Protein AF-A0A951QDS0-F1 (afdb_monomer)

Structure (mmCIF, N/CA/C/O backbone):
data_AF-A0A951QDS0-F1
#
_entry.id   AF-A0A951QDS0-F1
#
loop_
_atom_site.group_PDB
_atom_site.id
_atom_site.type_symbol
_atom_site.label_atom_id
_atom_site.label_alt_id
_atom_site.label_comp_id
_atom_site.label_asym_id
_atom_site.label_entity_id
_atom_site.label_seq_id
_atom_site.pdbx_PDB_ins_code
_atom_site.Cartn_x
_atom_site.Cartn_y
_atom_site.Cartn_z
_atom_site.occupancy
_atom_site.B_iso_or_equiv
_atom_site.auth_seq_id
_atom_site.auth_comp_id
_atom_site.auth_asym_id
_atom_site.auth_atom_id
_atom_site.pdbx_PDB_model_num
ATOM 1 N N . MET A 1 1 ? 32.131 12.342 -30.464 1.00 45.41 1 MET A N 1
ATOM 2 C CA . MET A 1 1 ? 31.689 11.604 -31.664 1.00 45.41 1 MET A CA 1
ATOM 3 C C . MET A 1 1 ? 30.438 10.835 -31.290 1.00 45.41 1 MET A C 1
ATOM 5 O O . MET A 1 1 ? 30.544 9.921 -30.484 1.00 45.41 1 MET A O 1
ATOM 9 N N . MET A 1 2 ? 29.268 11.229 -31.797 1.00 52.16 2 MET A N 1
ATOM 10 C CA . MET A 1 2 ? 28.146 10.290 -31.858 1.00 52.16 2 MET A CA 1
ATOM 11 C C . MET A 1 2 ? 28.548 9.238 -32.887 1.00 52.16 2 MET A C 1
ATOM 13 O O . MET A 1 2 ? 28.833 9.580 -34.030 1.00 52.16 2 MET A O 1
ATOM 17 N N . THR A 1 3 ? 28.700 7.989 -32.466 1.00 67.38 3 THR A N 1
ATOM 18 C CA . THR A 1 3 ? 28.921 6.888 -33.403 1.00 67.38 3 THR A CA 1
ATOM 19 C C . THR A 1 3 ? 27.623 6.649 -34.153 1.00 67.38 3 THR A C 1
ATOM 21 O O . THR A 1 3 ? 26.615 6.323 -33.522 1.00 67.38 3 THR A O 1
ATOM 24 N N . ASP A 1 4 ? 27.644 6.823 -35.473 1.00 86.50 4 ASP A N 1
ATOM 25 C CA . ASP A 1 4 ? 26.495 6.512 -36.315 1.00 86.50 4 ASP A CA 1
ATOM 26 C C . ASP A 1 4 ? 26.143 5.029 -36.182 1.00 86.50 4 ASP A C 1
ATOM 28 O O . ASP A 1 4 ? 26.965 4.140 -36.417 1.00 86.50 4 ASP A O 1
ATOM 32 N N . LEU A 1 5 ? 24.907 4.767 -35.760 1.00 89.69 5 LEU A N 1
ATOM 33 C CA . LEU A 1 5 ? 24.376 3.415 -35.662 1.00 89.69 5 LEU A CA 1
ATOM 34 C C . LEU A 1 5 ? 24.211 2.821 -37.064 1.00 89.69 5 LEU A C 1
ATOM 36 O O . LEU A 1 5 ? 23.726 3.485 -37.982 1.00 89.69 5 LEU A O 1
ATOM 40 N N . THR A 1 6 ? 24.532 1.537 -37.206 1.00 94.00 6 THR A N 1
ATOM 41 C CA . THR A 1 6 ? 24.162 0.762 -38.399 1.00 94.00 6 THR A CA 1
ATOM 42 C C . THR A 1 6 ? 22.639 0.669 -38.529 1.00 94.00 6 THR A C 1
ATOM 44 O O . THR A 1 6 ? 21.914 0.738 -37.534 1.00 94.00 6 THR A O 1
ATOM 47 N N . ASP A 1 7 ? 22.126 0.432 -39.736 1.00 91.75 7 ASP A N 1
ATOM 48 C CA . ASP A 1 7 ? 20.674 0.330 -39.953 1.00 91.75 7 ASP A CA 1
ATOM 49 C C . ASP A 1 7 ? 20.037 -0.828 -39.176 1.00 91.75 7 ASP A C 1
ATOM 51 O O . ASP A 1 7 ? 18.932 -0.700 -38.650 1.00 91.75 7 ASP A O 1
ATOM 55 N N . LYS A 1 8 ? 20.778 -1.928 -38.988 1.00 92.44 8 LYS A N 1
ATOM 56 C CA . LYS A 1 8 ? 20.349 -3.030 -38.119 1.00 92.44 8 LYS A CA 1
ATOM 57 C C . LYS A 1 8 ? 20.215 -2.584 -36.659 1.00 92.44 8 LYS A C 1
ATOM 59 O O . LYS A 1 8 ? 19.243 -2.949 -36.005 1.00 92.44 8 LYS A O 1
ATOM 64 N N . GLN A 1 9 ? 21.156 -1.791 -36.145 1.00 89.62 9 GLN A N 1
ATOM 65 C CA . GLN A 1 9 ? 21.076 -1.246 -34.783 1.00 89.62 9 GLN A CA 1
ATOM 66 C C . GLN A 1 9 ? 19.922 -0.246 -34.639 1.00 89.62 9 GLN A C 1
ATOM 68 O O . GLN A 1 9 ? 19.226 -0.276 -33.629 1.00 89.62 9 GLN A O 1
ATOM 73 N N . LYS A 1 10 ? 19.660 0.588 -35.655 1.00 85.38 10 LYS A N 1
ATOM 74 C CA . LYS A 1 10 ? 18.491 1.485 -35.670 1.00 85.38 10 LYS A CA 1
ATOM 75 C C . LYS A 1 10 ? 17.175 0.702 -35.616 1.00 85.38 10 LYS A C 1
ATOM 77 O O . LYS A 1 10 ? 16.305 1.050 -34.825 1.00 85.38 10 LYS A O 1
ATOM 82 N N . ALA A 1 11 ? 17.050 -0.377 -36.392 1.00 86.88 11 ALA A N 1
ATOM 83 C CA . ALA A 1 11 ? 15.865 -1.237 -36.372 1.00 86.88 11 ALA A CA 1
ATOM 84 C C . ALA A 1 11 ? 15.660 -1.925 -35.007 1.00 86.88 11 ALA A C 1
ATOM 86 O O . ALA A 1 11 ? 14.548 -1.945 -34.490 1.00 86.88 11 ALA A O 1
ATOM 87 N N . VAL A 1 12 ? 16.731 -2.427 -34.378 1.00 88.94 12 VAL A N 1
ATOM 88 C CA . VAL A 1 12 ? 16.664 -2.999 -33.017 1.00 88.94 12 VAL A CA 1
ATOM 89 C C . VAL A 1 12 ? 16.251 -1.944 -31.985 1.00 88.94 12 VAL A C 1
ATOM 91 O O . VAL A 1 12 ? 15.401 -2.216 -31.133 1.00 88.94 12 VAL A O 1
ATOM 94 N N . ASN A 1 13 ? 16.802 -0.730 -32.080 1.00 88.25 13 ASN A N 1
ATOM 95 C CA . ASN A 1 13 ? 16.400 0.378 -31.217 1.00 88.25 13 ASN A CA 1
ATOM 96 C C . ASN A 1 13 ? 14.917 0.712 -31.399 1.00 88.25 13 ASN A C 1
ATOM 98 O O . ASN A 1 13 ? 14.233 0.940 -30.410 1.00 88.25 13 ASN A O 1
ATOM 102 N N . TRP A 1 14 ? 14.402 0.688 -32.630 1.00 84.06 14 TRP A N 1
ATOM 103 C CA . TRP A 1 14 ? 12.984 0.925 -32.900 1.00 84.06 14 TRP A CA 1
ATOM 104 C C . TRP A 1 14 ? 12.069 -0.104 -32.222 1.00 84.06 14 TRP A C 1
ATOM 106 O O . TRP A 1 14 ? 11.107 0.272 -31.557 1.00 84.06 14 TRP A O 1
ATOM 116 N N . GLU A 1 15 ? 12.387 -1.398 -32.319 1.00 86.31 15 GLU A N 1
ATOM 117 C CA . GLU A 1 15 ? 11.626 -2.443 -31.616 1.00 86.31 15 GLU A CA 1
ATOM 118 C C . GLU A 1 15 ? 11.682 -2.268 -30.092 1.00 86.31 15 GLU A C 1
ATOM 120 O O . GLU A 1 15 ? 10.667 -2.392 -29.406 1.00 86.31 15 GLU A O 1
ATOM 125 N N . THR A 1 16 ? 12.852 -1.899 -29.567 1.00 84.00 16 THR A N 1
ATOM 126 C CA . THR A 1 16 ? 13.033 -1.618 -28.136 1.00 84.00 16 THR A CA 1
ATOM 127 C C . THR A 1 16 ? 12.210 -0.409 -27.688 1.00 84.00 16 THR A C 1
ATOM 129 O O . THR A 1 16 ? 11.581 -0.454 -26.634 1.00 84.00 16 THR A O 1
ATOM 132 N N . LEU A 1 17 ? 12.159 0.654 -28.496 1.00 82.00 17 LEU A N 1
ATOM 133 C CA . LEU A 1 17 ? 11.363 1.848 -28.211 1.00 82.00 17 LEU A CA 1
ATOM 134 C C . LEU A 1 17 ? 9.865 1.534 -28.157 1.00 82.00 17 LEU A C 1
ATOM 136 O O . LEU A 1 17 ? 9.202 1.981 -27.227 1.00 82.00 17 LEU A O 1
ATOM 140 N N . LYS A 1 18 ? 9.347 0.704 -29.071 1.00 84.12 18 LYS A N 1
ATOM 141 C CA . LYS A 1 18 ? 7.946 0.248 -29.012 1.00 84.12 18 LYS A CA 1
ATOM 142 C C . LYS A 1 18 ? 7.645 -0.535 -27.734 1.00 84.12 18 LYS A C 1
ATOM 144 O O . LYS A 1 18 ? 6.578 -0.371 -27.148 1.00 84.12 18 LYS A O 1
ATOM 149 N N . HIS A 1 19 ? 8.572 -1.386 -27.286 1.00 87.12 19 HIS A N 1
ATOM 150 C CA . HIS A 1 19 ? 8.413 -2.097 -26.017 1.00 87.12 19 HIS A CA 1
ATOM 151 C C . HIS A 1 19 ? 8.385 -1.130 -24.824 1.00 87.12 19 HIS A C 1
ATOM 153 O O . HIS A 1 19 ? 7.506 -1.249 -23.973 1.00 87.12 19 HIS A O 1
ATOM 159 N N . ILE A 1 20 ? 9.296 -0.150 -24.785 1.00 82.38 20 ILE A N 1
ATOM 160 C CA . ILE A 1 20 ? 9.323 0.891 -23.746 1.00 82.38 20 ILE A CA 1
ATOM 161 C C . ILE A 1 20 ? 8.001 1.664 -23.728 1.00 82.38 20 ILE A C 1
ATOM 163 O O . ILE A 1 20 ? 7.402 1.813 -22.666 1.00 82.38 20 ILE A O 1
ATOM 167 N N . GLU A 1 21 ? 7.519 2.102 -24.891 1.00 82.62 21 GLU A N 1
ATOM 168 C CA . GLU A 1 21 ? 6.248 2.817 -25.017 1.00 82.62 21 GLU A CA 1
ATOM 169 C C . GLU A 1 21 ? 5.075 1.981 -24.485 1.00 82.62 21 GLU A C 1
ATOM 171 O O . GLU A 1 21 ? 4.265 2.476 -23.702 1.00 82.62 21 GLU A O 1
ATOM 176 N N . MET A 1 22 ? 5.017 0.692 -24.831 1.00 86.31 22 MET A N 1
ATOM 177 C CA . MET A 1 22 ? 3.983 -0.212 -24.324 1.00 86.31 22 MET A CA 1
ATOM 178 C C . MET A 1 22 ? 4.034 -0.338 -22.796 1.00 86.31 22 MET A C 1
ATOM 180 O O . MET A 1 22 ? 3.003 -0.256 -22.130 1.00 86.31 22 MET A O 1
ATOM 184 N N . VAL A 1 23 ? 5.227 -0.487 -22.214 1.00 86.06 23 VAL A N 1
ATOM 185 C CA . VAL A 1 23 ? 5.387 -0.529 -20.752 1.00 86.06 23 VAL A CA 1
ATOM 186 C C . VAL A 1 23 ? 4.930 0.786 -20.115 1.00 86.06 23 VAL A C 1
ATOM 188 O O . VAL A 1 23 ? 4.232 0.747 -19.104 1.00 86.06 23 VAL A O 1
ATOM 191 N N . MET A 1 24 ? 5.245 1.942 -20.710 1.00 84.12 24 MET A N 1
ATOM 192 C CA . MET A 1 24 ? 4.771 3.244 -20.222 1.00 84.12 24 MET A CA 1
ATOM 193 C C . MET A 1 24 ? 3.238 3.327 -20.207 1.00 84.12 24 MET A C 1
ATOM 195 O O . MET A 1 24 ? 2.663 3.764 -19.212 1.00 84.12 24 MET A O 1
ATOM 199 N N . GLN A 1 25 ? 2.567 2.867 -21.267 1.00 85.81 25 GLN A N 1
ATOM 200 C CA . GLN A 1 25 ? 1.100 2.860 -21.350 1.00 85.81 25 GLN A CA 1
ATOM 201 C C . GLN A 1 25 ? 0.462 1.922 -20.308 1.00 85.81 25 GLN A C 1
ATOM 203 O O . GLN A 1 25 ? -0.530 2.274 -19.662 1.00 85.81 25 GLN A O 1
ATOM 208 N N . LEU A 1 26 ? 1.052 0.742 -20.091 1.00 90.50 26 LEU A N 1
ATOM 209 C CA . LEU A 1 26 ? 0.592 -0.197 -19.064 1.00 90.50 26 LEU A CA 1
ATOM 210 C C . LEU A 1 26 ? 0.789 0.372 -17.652 1.00 90.50 26 LEU A C 1
ATOM 212 O O . LEU A 1 26 ? -0.118 0.289 -16.827 1.00 90.50 26 LEU A O 1
ATOM 216 N N . LEU A 1 27 ? 1.927 1.017 -17.377 1.00 87.44 27 LEU A N 1
ATOM 217 C CA . LEU A 1 27 ? 2.168 1.684 -16.095 1.00 87.44 27 LEU A CA 1
ATOM 218 C C . LEU A 1 27 ? 1.202 2.853 -15.859 1.00 87.44 27 LEU A C 1
ATOM 220 O O . LEU A 1 27 ? 0.703 2.997 -14.745 1.00 87.44 27 LEU A O 1
ATOM 224 N N . ALA A 1 28 ? 0.867 3.629 -16.894 1.00 87.00 28 ALA A N 1
ATOM 225 C CA . ALA A 1 28 ? -0.162 4.666 -16.803 1.00 87.00 28 ALA A CA 1
ATOM 226 C C . ALA A 1 28 ? -1.545 4.077 -16.462 1.00 87.00 28 ALA A C 1
ATOM 228 O O . ALA A 1 28 ? -2.303 4.658 -15.686 1.00 87.00 28 ALA A O 1
ATOM 229 N N . THR A 1 29 ? -1.858 2.879 -16.965 1.00 93.75 29 THR A N 1
ATOM 230 C CA . THR A 1 29 ? -3.084 2.157 -16.585 1.00 93.75 29 THR A CA 1
ATOM 231 C C . THR A 1 29 ? -3.074 1.788 -15.098 1.00 93.75 29 THR A C 1
ATOM 233 O O . THR A 1 29 ? -4.061 2.018 -14.401 1.00 93.75 29 THR A O 1
ATOM 236 N N . MET A 1 30 ? -1.947 1.288 -14.579 1.00 97.00 30 MET A N 1
ATOM 237 C CA . MET A 1 30 ? -1.807 0.993 -13.147 1.00 97.00 30 MET A CA 1
ATOM 238 C C . MET A 1 30 ? -1.919 2.260 -12.287 1.00 97.00 30 MET A C 1
ATOM 240 O O . MET A 1 30 ? -2.562 2.235 -11.240 1.00 97.00 30 MET A O 1
ATOM 244 N N . GLN A 1 31 ? -1.343 3.378 -12.741 1.00 93.25 31 GLN A N 1
ATOM 245 C CA . GLN A 1 31 ? -1.473 4.677 -12.080 1.00 93.25 31 GLN A CA 1
ATOM 246 C C . GLN A 1 31 ? -2.939 5.120 -11.985 1.00 93.25 31 GLN A C 1
ATOM 248 O O . GLN A 1 31 ? -3.359 5.589 -10.929 1.00 93.25 31 GLN A O 1
ATOM 253 N N . ASN A 1 32 ? -3.730 4.933 -13.045 1.00 91.44 32 ASN A N 1
ATOM 254 C CA . ASN A 1 32 ? -5.158 5.261 -13.031 1.00 91.44 32 ASN A CA 1
ATOM 255 C C . ASN A 1 32 ? -5.938 4.404 -12.023 1.00 91.44 32 ASN A C 1
ATOM 257 O O . ASN A 1 32 ? -6.799 4.929 -11.319 1.00 91.44 32 ASN A O 1
ATOM 261 N N . GLU A 1 33 ? -5.616 3.113 -11.894 1.00 96.75 33 GLU A N 1
ATOM 262 C CA . GLU A 1 33 ? -6.231 2.252 -10.874 1.00 96.75 33 GLU A CA 1
ATOM 263 C C . GLU A 1 33 ? -5.882 2.688 -9.449 1.00 96.75 33 GLU A C 1
ATOM 265 O O . GLU A 1 33 ? -6.752 2.687 -8.575 1.00 96.75 33 GLU A O 1
ATOM 270 N N . ILE A 1 34 ? -4.634 3.105 -9.216 1.00 95.38 34 ILE A N 1
ATOM 271 C CA . ILE A 1 34 ? -4.218 3.685 -7.933 1.00 95.38 34 ILE A CA 1
ATOM 272 C C . ILE A 1 34 ? -4.997 4.977 -7.673 1.00 95.38 34 ILE A C 1
ATOM 274 O O . ILE A 1 34 ? -5.599 5.112 -6.612 1.00 95.38 34 ILE A O 1
ATOM 278 N N . ALA A 1 35 ? -5.053 5.895 -8.640 1.00 91.50 35 ALA A N 1
ATOM 279 C CA . ALA A 1 35 ? -5.759 7.167 -8.496 1.00 91.50 35 ALA A CA 1
ATOM 280 C C . ALA A 1 35 ? -7.253 6.964 -8.201 1.00 91.50 35 ALA A C 1
ATOM 282 O O . ALA A 1 35 ? -7.794 7.588 -7.290 1.00 91.50 35 ALA A O 1
ATOM 283 N N . ARG A 1 36 ? -7.915 6.037 -8.907 1.00 92.50 36 ARG A N 1
ATOM 284 C CA . ARG A 1 36 ? -9.316 5.681 -8.648 1.00 92.50 36 ARG A CA 1
ATOM 285 C C . ARG A 1 36 ? -9.524 5.277 -7.187 1.00 92.50 36 ARG A C 1
ATOM 287 O O . ARG A 1 36 ? -10.476 5.738 -6.565 1.00 92.50 36 ARG A O 1
ATOM 294 N N . ARG A 1 37 ? -8.621 4.459 -6.639 1.00 94.62 37 ARG A N 1
ATOM 295 C CA . ARG A 1 37 ? -8.676 4.008 -5.242 1.00 94.62 37 ARG A CA 1
ATOM 296 C C . ARG A 1 37 ? -8.326 5.091 -4.248 1.00 94.62 37 ARG A C 1
ATOM 298 O O . ARG A 1 37 ? -8.992 5.169 -3.232 1.00 94.62 37 ARG A O 1
ATOM 305 N N . MET A 1 38 ? -7.375 5.972 -4.550 1.00 91.12 38 MET A N 1
ATOM 306 C CA . MET A 1 38 ? -7.076 7.124 -3.693 1.00 91.12 38 MET A CA 1
ATOM 307 C C . MET A 1 38 ? -8.333 7.952 -3.406 1.00 91.12 38 MET A C 1
ATOM 309 O O . MET A 1 38 ? -8.551 8.362 -2.272 1.00 91.12 38 MET A O 1
ATOM 313 N N . PHE A 1 39 ? -9.183 8.165 -4.415 1.00 87.81 39 PHE A N 1
ATOM 314 C CA . PHE A 1 39 ? -10.422 8.923 -4.240 1.00 87.81 39 PHE A CA 1
ATOM 315 C C . PHE A 1 39 ? -11.572 8.105 -3.650 1.00 87.81 39 PHE A C 1
ATOM 317 O O . PHE A 1 39 ? -12.489 8.697 -3.078 1.00 87.81 39 PHE A O 1
ATOM 324 N N . SER A 1 40 ? -11.563 6.776 -3.813 1.00 90.88 40 SER A N 1
ATOM 325 C CA . SER A 1 40 ? -12.645 5.897 -3.356 1.00 90.88 40 SER A CA 1
ATOM 326 C C . SER A 1 40 ? -12.384 5.176 -2.035 1.00 90.88 40 SER A C 1
ATOM 328 O O . SER A 1 40 ? -13.330 4.603 -1.499 1.00 90.88 40 SER A O 1
ATOM 330 N N . HIS A 1 41 ? -11.147 5.186 -1.536 1.00 96.56 41 HIS A N 1
ATOM 331 C CA . HIS A 1 41 ? -10.725 4.476 -0.333 1.00 96.56 41 HIS A CA 1
ATOM 332 C C . HIS A 1 41 ? -11.651 4.812 0.835 1.00 96.56 41 HIS A C 1
ATOM 334 O O . HIS A 1 41 ? -11.852 5.986 1.155 1.00 96.56 41 HIS A O 1
ATOM 340 N N . ASP A 1 42 ? -12.246 3.777 1.428 1.00 95.94 42 ASP A N 1
ATOM 341 C CA . ASP A 1 42 ? -13.082 3.858 2.623 1.00 95.94 42 ASP A CA 1
ATOM 342 C C . ASP A 1 42 ? -14.278 4.810 2.547 1.00 95.94 42 ASP A C 1
ATOM 344 O O . ASP A 1 42 ? -14.858 5.169 3.572 1.00 95.94 42 ASP A O 1
ATOM 348 N N . ARG A 1 43 ? -14.716 5.210 1.347 1.00 94.25 43 ARG A N 1
ATOM 349 C CA . ARG A 1 43 ? -15.858 6.129 1.212 1.00 94.25 43 ARG A CA 1
ATOM 350 C C . ARG A 1 43 ? -17.138 5.590 1.846 1.00 94.25 43 ARG A C 1
ATOM 352 O O . ARG A 1 43 ? -17.970 6.393 2.260 1.00 94.25 43 ARG A O 1
ATOM 359 N N . SER A 1 44 ? -17.295 4.267 1.934 1.00 94.56 44 SER A N 1
ATOM 360 C CA . SER A 1 44 ? -18.448 3.642 2.586 1.00 94.56 44 SER A CA 1
ATOM 361 C C . SER A 1 44 ? -18.550 3.991 4.078 1.00 94.56 44 SER A C 1
ATOM 363 O O . SER A 1 44 ? -19.667 4.059 4.586 1.00 94.56 44 SER A O 1
ATOM 365 N N . LYS A 1 45 ? -17.432 4.344 4.744 1.00 94.12 45 LYS A N 1
ATOM 366 C CA . LYS A 1 45 ? -17.398 4.797 6.151 1.00 94.12 45 LYS A CA 1
ATOM 367 C C . LYS A 1 45 ? -18.203 6.067 6.400 1.00 94.12 45 LYS A C 1
ATOM 369 O O . LYS A 1 45 ? -18.603 6.330 7.527 1.00 94.12 45 LYS A O 1
ATOM 374 N N . LEU A 1 46 ? -18.404 6.880 5.363 1.00 94.38 46 LEU A N 1
ATOM 375 C CA . LEU A 1 46 ? -19.051 8.191 5.463 1.00 94.38 46 LEU A CA 1
ATOM 376 C C . LEU A 1 46 ? -20.581 8.113 5.377 1.00 94.38 46 LEU A C 1
ATOM 378 O O . LEU A 1 46 ? -21.251 9.143 5.354 1.00 94.38 46 LEU A O 1
ATOM 382 N N . THR A 1 47 ? -21.137 6.906 5.290 1.00 93.81 47 THR A N 1
ATOM 383 C CA . THR A 1 47 ? -22.572 6.662 5.133 1.00 93.81 47 THR A CA 1
ATOM 384 C C . THR A 1 47 ? -23.020 5.485 5.990 1.00 93.81 47 THR A C 1
ATOM 386 O O . THR A 1 47 ? -22.214 4.620 6.338 1.00 93.81 47 THR A O 1
ATOM 389 N N . SER A 1 48 ? -24.313 5.419 6.309 1.00 94.31 48 SER A N 1
ATOM 390 C CA . SER A 1 48 ? -24.888 4.259 6.992 1.00 94.31 48 SER A CA 1
ATOM 391 C C . SER A 1 48 ? -24.690 2.977 6.163 1.00 94.31 48 SER A C 1
ATOM 393 O O . SER A 1 48 ? -24.787 3.032 4.933 1.00 94.31 48 SER A O 1
ATOM 395 N N . PRO A 1 49 ? -24.449 1.814 6.796 1.00 93.31 49 PRO A N 1
ATOM 396 C CA . PRO A 1 49 ? -24.462 1.587 8.246 1.00 93.31 49 PRO A CA 1
ATOM 397 C C . PRO A 1 49 ? -23.104 1.809 8.941 1.00 93.31 49 PRO A C 1
ATOM 399 O O . PRO A 1 49 ? -22.990 1.599 10.148 1.00 93.31 49 PRO A O 1
ATOM 402 N N . GLU A 1 50 ? -22.045 2.146 8.198 1.00 95.31 50 GLU A N 1
ATOM 403 C CA . GLU A 1 50 ? -20.692 2.242 8.761 1.00 95.31 50 GLU A CA 1
ATOM 404 C C . GLU A 1 50 ? -20.488 3.511 9.585 1.00 95.31 50 GLU A C 1
ATOM 406 O O . GLU A 1 50 ? -19.778 3.463 10.590 1.00 95.31 50 GLU A O 1
ATOM 411 N N . LEU A 1 51 ? -21.110 4.621 9.184 1.00 93.81 51 LEU A N 1
ATOM 412 C CA . LEU A 1 51 ? -20.950 5.911 9.851 1.00 93.81 51 LEU A CA 1
ATOM 413 C C . LEU A 1 51 ? -21.299 5.832 11.342 1.00 93.81 51 LEU A C 1
ATOM 415 O O . LEU A 1 51 ? -20.497 6.246 12.177 1.00 93.81 51 LEU A O 1
ATOM 419 N N . GLU A 1 52 ? -22.449 5.249 11.683 1.00 93.94 52 GLU A N 1
ATOM 420 C CA . GLU A 1 52 ? -22.921 5.127 13.068 1.00 93.94 52 GLU A CA 1
ATOM 421 C C . GLU A 1 52 ? -22.003 4.217 13.897 1.00 93.94 52 GLU A C 1
ATOM 423 O O . GLU A 1 52 ? -21.750 4.454 15.080 1.00 93.94 52 GLU A O 1
ATOM 428 N N . MET A 1 53 ? -21.454 3.179 13.264 1.00 92.50 53 MET A N 1
ATOM 429 C CA . MET A 1 53 ? -20.462 2.317 13.893 1.00 92.50 53 MET A CA 1
ATOM 430 C C . MET A 1 53 ? -19.173 3.103 14.179 1.00 92.50 53 MET A C 1
ATOM 432 O O . MET A 1 53 ? -18.685 3.088 15.309 1.00 92.50 53 MET A O 1
ATOM 436 N N . PHE A 1 54 ? -18.631 3.853 13.219 1.00 89.94 54 PHE A N 1
ATOM 437 C CA . PHE A 1 54 ? -17.429 4.650 13.475 1.00 89.94 54 PHE A CA 1
ATOM 438 C C . PHE A 1 54 ? -17.671 5.762 14.502 1.00 89.94 54 PHE A C 1
ATOM 440 O O . PHE A 1 54 ? -16.800 5.980 15.345 1.00 89.94 54 PHE A O 1
ATOM 447 N N . GLU A 1 55 ? -18.841 6.400 14.518 1.00 92.06 55 GLU A N 1
ATOM 448 C CA . GLU A 1 55 ? -19.224 7.366 15.557 1.00 92.06 55 GLU A CA 1
ATOM 449 C C . GLU A 1 55 ? -19.136 6.751 16.966 1.00 92.06 55 GLU A C 1
ATOM 451 O O . GLU A 1 55 ? -18.567 7.346 17.883 1.00 92.06 55 GLU A O 1
ATOM 456 N N . GLN A 1 56 ? -19.623 5.520 17.143 1.00 90.31 56 GLN A N 1
ATOM 457 C CA . GLN A 1 56 ? -19.635 4.846 18.443 1.00 90.31 56 GLN A CA 1
ATOM 458 C C . GLN A 1 56 ? -18.241 4.397 18.925 1.00 90.31 56 GLN A C 1
ATOM 460 O O . GLN A 1 56 ? -17.991 4.353 20.139 1.00 90.31 56 GLN A O 1
ATOM 465 N N . PHE A 1 57 ? -17.353 3.998 18.008 1.00 89.25 57 PHE A N 1
ATOM 466 C CA . PHE A 1 57 ? -16.098 3.318 18.355 1.00 89.25 57 PHE A CA 1
ATOM 467 C C . PHE A 1 57 ? -14.833 4.163 18.173 1.00 89.25 57 PHE A C 1
ATOM 469 O O . PHE A 1 57 ? -13.834 3.841 18.812 1.00 89.25 57 PHE A O 1
ATOM 476 N N . THR A 1 58 ? -14.841 5.237 17.376 1.00 86.62 58 THR A N 1
ATOM 477 C CA . THR A 1 58 ? -13.611 5.991 17.042 1.00 86.62 58 THR A CA 1
ATOM 478 C C . THR A 1 58 ? -12.864 6.481 18.286 1.00 86.62 58 THR A C 1
ATOM 480 O O . THR A 1 58 ? -11.681 6.176 18.441 1.00 86.62 58 THR A O 1
ATOM 483 N N . ASP A 1 59 ? -13.556 7.139 19.220 1.00 85.62 59 ASP A N 1
ATOM 484 C CA . ASP A 1 59 ? -12.944 7.628 20.466 1.00 85.62 59 ASP A CA 1
ATOM 485 C C . ASP A 1 59 ? -12.423 6.488 21.349 1.00 85.62 59 ASP A C 1
ATOM 487 O O . ASP A 1 59 ? -11.378 6.610 21.988 1.00 85.62 59 ASP A O 1
ATOM 491 N N . LYS A 1 60 ? -13.141 5.356 21.375 1.00 85.44 60 LYS A N 1
ATOM 492 C CA . LYS A 1 60 ? -12.739 4.180 22.158 1.00 85.44 60 LYS A CA 1
ATOM 493 C C . LYS A 1 60 ? -11.442 3.596 21.613 1.00 85.44 60 LYS A C 1
ATOM 495 O O . LYS A 1 60 ? -10.550 3.282 22.389 1.00 85.44 60 LYS A O 1
ATOM 500 N N . LEU A 1 61 ? -11.332 3.473 20.291 1.00 83.31 61 LEU A N 1
ATOM 501 C CA . LEU A 1 61 ? -10.173 2.880 19.625 1.00 83.31 61 LEU A CA 1
ATOM 502 C C . LEU A 1 61 ? -8.927 3.764 19.708 1.00 83.31 61 LEU A C 1
ATOM 504 O O . LEU A 1 61 ? -7.822 3.231 19.768 1.00 83.31 61 LEU A O 1
ATOM 508 N N . ALA A 1 62 ? -9.083 5.091 19.730 1.00 80.88 62 ALA A N 1
ATOM 509 C CA . ALA A 1 62 ? -7.959 6.029 19.754 1.00 80.88 62 ALA A CA 1
ATOM 510 C C . ALA A 1 62 ? -7.018 5.813 20.955 1.00 80.88 62 ALA A C 1
ATOM 512 O O . ALA A 1 62 ? -5.805 5.986 20.832 1.00 80.88 62 ALA A O 1
ATOM 513 N N . GLY A 1 63 ? -7.570 5.406 22.103 1.00 80.56 63 GLY A N 1
ATOM 514 C CA . GLY A 1 63 ? -6.812 5.142 23.328 1.00 80.56 63 GLY A CA 1
ATOM 515 C C . GLY A 1 63 ? -6.271 3.717 23.470 1.00 80.56 63 GLY A C 1
ATOM 516 O O . GLY A 1 63 ? -5.569 3.444 24.442 1.00 80.56 63 GLY A O 1
ATOM 517 N N . LEU A 1 64 ? -6.602 2.805 22.551 1.00 84.88 64 LEU A N 1
ATOM 518 C CA . LEU A 1 64 ? -6.224 1.396 22.648 1.00 84.88 64 LEU A CA 1
ATOM 519 C C . LEU A 1 64 ? -4.998 1.086 21.791 1.00 84.88 64 LEU A C 1
ATOM 521 O O . LEU A 1 64 ? -4.803 1.639 20.708 1.00 84.88 64 LEU A O 1
ATOM 525 N N . THR A 1 65 ? -4.181 0.150 22.264 1.00 83.69 65 THR A N 1
ATOM 526 C CA . THR A 1 65 ? -3.057 -0.375 21.491 1.00 83.69 65 THR A CA 1
ATOM 527 C C . THR A 1 65 ? -3.574 -1.357 20.443 1.00 83.69 65 THR A C 1
ATOM 529 O O . THR A 1 65 ? -4.267 -2.319 20.768 1.00 83.69 65 THR A O 1
ATOM 532 N N . TYR A 1 66 ? -3.210 -1.143 19.177 1.00 82.75 66 TYR A N 1
ATOM 533 C CA . TYR A 1 66 ? -3.580 -2.048 18.087 1.00 82.75 66 TYR A CA 1
ATOM 534 C C . TYR A 1 66 ? -3.132 -3.489 18.384 1.00 82.75 66 TYR A C 1
ATOM 536 O O . TYR A 1 66 ? -1.956 -3.738 18.657 1.00 82.75 66 TYR A O 1
ATOM 544 N N . GLY A 1 67 ? -4.078 -4.429 18.325 1.00 80.94 67 GLY A N 1
ATOM 545 C CA . GLY A 1 67 ? -3.853 -5.844 18.627 1.00 80.94 67 GLY A CA 1
ATOM 546 C C . GLY A 1 67 ? -3.903 -6.226 20.114 1.00 80.94 67 GLY A C 1
ATOM 547 O O . GLY A 1 67 ? -3.674 -7.395 20.420 1.00 80.94 67 GLY A O 1
ATOM 548 N N . SER A 1 68 ? -4.187 -5.295 21.038 1.00 88.38 68 SER A N 1
ATOM 549 C CA . SER A 1 68 ? -4.446 -5.629 22.451 1.00 88.38 68 SER A CA 1
ATOM 550 C C . SER A 1 68 ? -5.787 -6.345 22.625 1.00 88.38 68 SER A C 1
ATOM 552 O O . SER A 1 68 ? -6.680 -6.188 21.796 1.00 88.38 68 SER A O 1
ATOM 554 N N . GLU A 1 69 ? -5.975 -7.087 23.719 1.00 91.38 69 GLU A N 1
ATOM 555 C CA . GLU A 1 69 ? -7.234 -7.805 23.983 1.00 91.38 69 GLU A CA 1
ATOM 556 C C . GLU A 1 69 ? -8.460 -6.874 23.976 1.00 91.38 69 GLU A C 1
ATOM 558 O O . GLU A 1 69 ? -9.517 -7.233 23.458 1.00 91.38 69 GLU A O 1
ATOM 563 N N . GLU A 1 70 ? -8.315 -5.648 24.482 1.00 89.88 70 GLU A N 1
ATOM 564 C CA . GLU A 1 70 ? -9.369 -4.632 24.483 1.00 89.88 70 GLU A CA 1
ATOM 565 C C . GLU A 1 70 ? -9.672 -4.121 23.070 1.00 89.88 70 GLU A C 1
ATOM 567 O O . GLU A 1 70 ? -10.840 -3.973 22.703 1.00 89.88 70 GLU A O 1
ATOM 572 N N . TYR A 1 71 ? -8.635 -3.889 22.256 1.00 88.06 71 TYR A N 1
ATOM 573 C CA . TYR A 1 71 ? -8.801 -3.515 20.851 1.00 88.06 71 TYR A CA 1
ATOM 574 C C . TYR A 1 71 ? -9.511 -4.627 20.070 1.00 88.06 71 TYR A C 1
ATOM 576 O O . TYR A 1 71 ? -10.452 -4.368 19.316 1.00 88.06 71 TYR A O 1
ATOM 584 N N . GLU A 1 72 ? -9.093 -5.876 20.281 1.00 89.06 72 GLU A N 1
ATOM 585 C CA . GLU A 1 72 ? -9.713 -7.058 19.686 1.00 89.06 72 GLU A CA 1
ATOM 586 C C . GLU A 1 72 ? -11.191 -7.163 20.075 1.00 89.06 72 GLU A C 1
ATOM 588 O O . GLU A 1 72 ? -12.034 -7.385 19.206 1.00 89.06 72 GLU A O 1
ATOM 593 N N . ALA A 1 73 ? -11.527 -6.944 21.350 1.00 90.62 73 ALA A N 1
ATOM 594 C CA . ALA A 1 73 ? -12.906 -6.956 21.827 1.00 90.62 73 ALA A CA 1
ATOM 595 C C . ALA A 1 73 ? -13.764 -5.880 21.140 1.00 90.62 73 ALA A C 1
ATOM 597 O O . ALA A 1 73 ? -14.853 -6.195 20.653 1.00 90.62 73 ALA A O 1
ATOM 598 N N . CYS A 1 74 ? -13.259 -4.644 21.019 1.00 89.25 74 CYS A N 1
ATOM 599 C CA . CYS A 1 74 ? -13.939 -3.590 20.263 1.00 89.25 74 CYS A CA 1
ATOM 600 C C . CYS A 1 74 ? -14.128 -3.977 18.793 1.00 89.25 74 CYS A C 1
ATOM 602 O O . CYS A 1 74 ? -15.227 -3.825 18.261 1.00 89.25 74 CYS A O 1
ATOM 604 N N . ARG A 1 75 ? -13.106 -4.546 18.139 1.00 88.19 75 ARG A N 1
ATOM 605 C CA . ARG A 1 75 ? -13.231 -4.996 16.745 1.00 88.19 75 ARG A CA 1
ATOM 606 C C . ARG A 1 75 ? -14.294 -6.086 16.591 1.00 88.19 75 ARG A C 1
ATOM 608 O O . ARG A 1 75 ? -15.065 -6.047 15.636 1.00 88.19 75 ARG A O 1
ATOM 615 N N . GLN A 1 76 ? -14.367 -7.043 17.517 1.00 88.38 76 GLN A N 1
ATOM 616 C CA . GLN A 1 76 ? -15.400 -8.087 17.503 1.00 88.38 76 GLN A CA 1
ATOM 617 C C . GLN A 1 76 ? -16.812 -7.522 17.698 1.00 88.38 76 GLN A C 1
ATOM 619 O O . GLN A 1 76 ? -17.772 -8.055 17.142 1.00 88.38 76 GLN A O 1
ATOM 624 N N . GLU A 1 77 ? -16.958 -6.445 18.468 1.00 88.31 77 GLU A N 1
ATOM 625 C CA . GLU A 1 77 ? -18.229 -5.730 18.596 1.00 88.31 77 GLU A CA 1
ATOM 626 C C . GLU A 1 77 ? -18.591 -5.008 17.289 1.00 88.31 77 GLU A C 1
ATOM 628 O O . GLU A 1 77 ? -19.703 -5.172 16.790 1.00 88.31 77 GLU A O 1
ATOM 633 N N . MET A 1 78 ? -17.633 -4.310 16.670 1.00 90.56 78 MET A N 1
ATOM 634 C CA . MET A 1 78 ? -17.812 -3.638 15.374 1.00 90.56 78 MET A CA 1
ATOM 635 C C . MET A 1 78 ? -18.146 -4.616 14.235 1.00 90.56 78 MET A C 1
ATOM 637 O O . MET A 1 78 ? -18.934 -4.286 13.347 1.00 90.56 78 MET A O 1
ATOM 641 N N . LEU A 1 79 ? -17.591 -5.836 14.259 1.00 87.50 79 LEU A N 1
ATOM 642 C CA . LEU A 1 79 ? -17.934 -6.915 13.318 1.00 87.50 79 LEU A CA 1
ATOM 643 C C . LEU A 1 79 ? -19.422 -7.263 13.337 1.00 87.50 79 LEU A C 1
ATOM 645 O O . LEU A 1 79 ? -19.975 -7.600 12.295 1.00 87.50 79 LEU A O 1
ATOM 649 N N . LYS A 1 80 ? -20.078 -7.154 14.495 1.00 82.31 80 LYS A N 1
ATOM 650 C CA . LYS A 1 80 ? -21.507 -7.461 14.640 1.00 82.31 80 LYS A CA 1
ATOM 651 C C . LYS A 1 80 ? -22.422 -6.338 14.157 1.00 82.31 80 LYS A C 1
ATOM 653 O O . LYS A 1 80 ? -23.616 -6.582 14.015 1.00 82.31 80 LYS A O 1
ATOM 658 N N . THR A 1 81 ? -21.897 -5.131 13.947 1.00 80.12 81 THR A N 1
ATOM 659 C CA . THR A 1 81 ? -22.693 -3.965 13.549 1.00 80.12 81 THR A CA 1
ATOM 660 C C . THR A 1 81 ? -22.524 -3.655 12.066 1.00 80.12 81 THR A C 1
ATOM 662 O O . THR A 1 81 ? -23.456 -3.871 11.297 1.00 80.12 81 THR A O 1
ATOM 665 N N . ALA A 1 82 ? -21.347 -3.179 11.651 1.00 87.00 82 ALA A N 1
ATOM 666 C CA . ALA A 1 82 ? -21.126 -2.692 10.286 1.00 87.00 82 ALA A CA 1
ATOM 667 C C . ALA A 1 82 ? -19.713 -2.931 9.732 1.00 87.00 82 ALA A C 1
ATOM 669 O O . ALA A 1 82 ? -19.454 -2.626 8.570 1.00 87.00 82 ALA A O 1
ATOM 670 N N . LEU A 1 83 ? -18.784 -3.503 10.507 1.00 90.00 83 LEU A N 1
ATOM 671 C CA . LEU A 1 83 ? -17.436 -3.771 9.992 1.00 90.00 83 LEU A CA 1
ATOM 672 C C . LEU A 1 83 ? -17.431 -4.885 8.926 1.00 90.00 83 LEU A C 1
ATOM 674 O O . LEU A 1 83 ? -16.582 -4.874 8.043 1.00 90.00 83 LEU A O 1
ATOM 678 N N . GLY A 1 84 ? -18.413 -5.795 8.943 1.00 90.56 84 GLY A N 1
ATOM 679 C CA . GLY A 1 84 ? -18.636 -6.735 7.836 1.00 90.56 84 GLY A CA 1
ATOM 680 C C . GLY A 1 84 ? -18.984 -6.021 6.524 1.00 90.56 84 GLY A C 1
ATOM 681 O O . GLY A 1 84 ? -18.340 -6.267 5.511 1.00 90.56 84 GLY A O 1
ATOM 682 N N . HIS A 1 85 ? -19.909 -5.051 6.568 1.00 94.69 85 HIS A N 1
ATOM 683 C CA . HIS A 1 85 ? -20.244 -4.211 5.409 1.00 94.69 85 HIS A CA 1
ATOM 684 C C . HIS A 1 85 ? -19.006 -3.477 4.874 1.00 94.69 85 HIS A C 1
ATOM 686 O O . HIS A 1 85 ? -18.792 -3.410 3.665 1.00 94.69 85 HIS A O 1
ATOM 692 N N . HIS A 1 86 ? -18.155 -2.981 5.772 1.00 95.62 86 HIS A N 1
ATOM 693 C CA . HIS A 1 86 ? -16.899 -2.340 5.404 1.00 95.62 86 HIS A CA 1
ATOM 694 C C . HIS A 1 86 ? -15.975 -3.269 4.603 1.00 95.62 86 HIS A C 1
ATOM 696 O O . HIS A 1 86 ? -15.505 -2.899 3.524 1.00 95.62 86 HIS A O 1
ATOM 702 N N . TYR A 1 87 ? -15.763 -4.491 5.095 1.00 94.69 87 TYR A N 1
ATOM 703 C CA . TYR A 1 87 ? -14.927 -5.493 4.432 1.00 94.69 87 TYR A CA 1
ATOM 704 C C . TYR A 1 87 ? -15.518 -5.981 3.107 1.00 94.69 87 TYR A C 1
ATOM 706 O O . TYR A 1 87 ? -14.768 -6.205 2.167 1.00 94.69 87 TYR A O 1
ATOM 714 N N . GLU A 1 88 ? -16.842 -6.069 2.989 1.00 94.81 88 GLU A N 1
ATOM 715 C CA . GLU A 1 88 ? -17.531 -6.462 1.751 1.00 94.81 88 GLU A CA 1
ATOM 716 C C . GLU A 1 88 ? -17.476 -5.390 0.651 1.00 94.81 88 GLU A C 1
ATOM 718 O O . GLU A 1 88 ? -17.623 -5.712 -0.526 1.00 94.81 88 GLU A O 1
ATOM 723 N N . ASN A 1 89 ? -17.252 -4.119 1.005 1.00 94.94 89 ASN A N 1
ATOM 724 C CA . ASN A 1 89 ? -17.239 -3.007 0.049 1.00 94.94 89 ASN A CA 1
ATOM 725 C C . ASN A 1 89 ? -15.834 -2.468 -0.265 1.00 94.94 89 ASN A C 1
ATOM 727 O O . ASN A 1 89 ? -15.664 -1.763 -1.263 1.00 94.94 89 ASN A O 1
ATOM 731 N N . ASN A 1 90 ? -14.818 -2.804 0.536 1.00 97.00 90 ASN A N 1
ATOM 732 C CA . ASN A 1 90 ? -13.467 -2.255 0.400 1.00 97.00 90 ASN A CA 1
ATOM 733 C C . ASN A 1 90 ? -12.429 -3.360 0.179 1.00 97.00 90 ASN A C 1
ATOM 735 O O . ASN A 1 90 ? -11.911 -3.984 1.101 1.00 97.00 90 ASN A O 1
ATOM 739 N N . ARG A 1 91 ? -12.074 -3.555 -1.092 1.00 97.06 91 ARG A N 1
ATOM 740 C CA . ARG A 1 91 ? -11.216 -4.653 -1.562 1.00 97.06 91 ARG A CA 1
ATOM 741 C C . ARG A 1 91 ? -9.738 -4.598 -1.165 1.00 97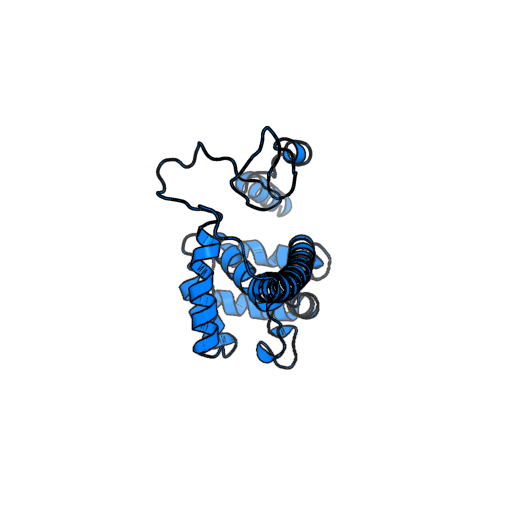.06 91 ARG A C 1
ATOM 743 O O . ARG A 1 91 ? -8.979 -5.454 -1.600 1.00 97.06 91 ARG A O 1
ATOM 750 N N . HIS A 1 92 ? -9.282 -3.602 -0.412 1.00 97.69 92 HIS A N 1
ATOM 751 C CA . HIS A 1 92 ? -7.931 -3.649 0.159 1.00 97.69 92 HIS A CA 1
ATOM 752 C C . HIS A 1 92 ? -7.884 -4.455 1.467 1.00 97.69 92 HIS A C 1
ATOM 754 O O . HIS A 1 92 ? -6.796 -4.732 1.966 1.00 97.69 92 HIS A O 1
ATOM 760 N N . HIS A 1 93 ? -9.033 -4.871 2.006 1.00 97.44 93 HIS A N 1
ATOM 761 C CA . HIS A 1 93 ? -9.091 -5.829 3.104 1.00 97.44 93 HIS A CA 1
ATOM 762 C C . HIS A 1 93 ? -9.037 -7.268 2.581 1.00 97.44 93 HIS A C 1
ATOM 764 O O . HIS A 1 93 ? -9.814 -7.607 1.685 1.00 97.44 93 HIS A O 1
ATOM 770 N N . PRO A 1 94 ? -8.185 -8.145 3.147 1.00 97.31 94 PRO A N 1
ATOM 771 C CA . PRO A 1 94 ? -8.187 -9.568 2.812 1.00 97.31 94 PRO A CA 1
ATOM 772 C C . PRO A 1 94 ? -9.563 -10.221 2.976 1.00 97.31 94 PRO A C 1
ATOM 774 O O . PRO A 1 94 ? -9.930 -11.079 2.183 1.00 97.31 94 PRO A O 1
ATOM 777 N N . GLU A 1 95 ? -10.346 -9.778 3.961 1.00 96.38 95 GLU A N 1
ATOM 778 C CA . GLU A 1 95 ? -11.702 -10.258 4.243 1.00 96.38 95 GLU A CA 1
ATOM 779 C C . GLU A 1 95 ? -12.711 -10.015 3.106 1.00 96.38 95 GLU A C 1
ATOM 781 O O . GLU A 1 95 ? -13.743 -10.681 3.072 1.00 96.38 95 GLU A O 1
ATOM 786 N N . PHE A 1 96 ? -12.419 -9.112 2.161 1.00 97.06 96 PHE A N 1
ATOM 787 C CA . PHE A 1 96 ? -13.220 -8.937 0.944 1.00 97.06 96 PHE A CA 1
ATOM 788 C C . PHE A 1 96 ? -13.199 -10.195 0.057 1.00 97.06 96 PHE A C 1
ATOM 790 O O . PHE A 1 96 ? -14.137 -10.451 -0.701 1.00 97.06 96 PHE A O 1
ATOM 797 N N . PHE A 1 97 ? -12.121 -10.983 0.117 1.00 97.75 97 PHE A N 1
ATOM 798 C CA . PHE A 1 97 ? -11.893 -12.120 -0.768 1.00 97.75 97 PHE A CA 1
ATOM 799 C C . PHE A 1 97 ? -12.117 -13.449 -0.054 1.00 97.75 97 PHE A C 1
ATOM 801 O O . PHE A 1 97 ? -11.647 -13.671 1.059 1.00 97.75 97 PHE A O 1
ATOM 808 N N . VAL A 1 98 ? -12.744 -14.392 -0.762 1.00 96.62 98 VAL A N 1
ATOM 809 C CA . VAL A 1 98 ? -12.922 -15.774 -0.286 1.00 96.62 98 VAL A CA 1
ATOM 810 C C . VAL A 1 98 ? -11.574 -16.448 -0.009 1.00 96.62 98 VAL A C 1
ATOM 812 O O . VAL A 1 98 ? -11.422 -17.118 1.008 1.00 96.62 98 VAL A O 1
ATOM 815 N N . ASP A 1 99 ? -10.585 -16.212 -0.875 1.00 96.94 99 ASP A N 1
ATOM 816 C CA . ASP A 1 99 ? -9.228 -16.764 -0.752 1.00 96.94 99 ASP A CA 1
ATOM 817 C C . ASP A 1 99 ? -8.288 -15.860 0.075 1.00 96.94 99 ASP A C 1
ATOM 819 O O . ASP A 1 99 ? -7.067 -16.030 0.071 1.00 96.94 99 ASP A O 1
ATOM 823 N N . GLY A 1 100 ? -8.841 -14.867 0.781 1.00 97.31 100 GLY A N 1
ATOM 824 C CA . GLY A 1 100 ? -8.072 -13.910 1.567 1.00 97.31 100 GLY A CA 1
ATOM 825 C C . GLY A 1 100 ? -7.043 -13.157 0.721 1.00 97.31 100 GLY A C 1
ATOM 826 O O . GLY A 1 100 ? -7.329 -12.668 -0.372 1.00 97.31 100 GLY A O 1
ATOM 827 N N . VAL A 1 101 ? -5.807 -13.092 1.215 1.00 97.81 101 VAL A N 1
ATOM 828 C CA . VAL A 1 101 ? -4.713 -12.368 0.548 1.00 97.81 101 VAL A CA 1
ATOM 829 C C . VAL A 1 101 ? -4.375 -12.948 -0.828 1.00 97.81 101 VAL A C 1
ATOM 831 O O . VAL A 1 101 ? -3.977 -12.200 -1.716 1.00 97.81 101 VAL A O 1
ATOM 834 N N . GLU A 1 102 ? -4.583 -14.247 -1.051 1.00 97.56 102 GLU A N 1
ATOM 835 C CA . GLU A 1 102 ? -4.332 -14.883 -2.354 1.00 97.56 102 GLU A CA 1
ATOM 836 C C . GLU A 1 102 ? -5.349 -14.447 -3.428 1.00 97.56 102 GLU A C 1
ATOM 838 O O . GLU A 1 102 ? -5.089 -14.585 -4.623 1.00 97.56 102 GLU A O 1
ATOM 843 N N . GLY A 1 103 ? -6.486 -13.865 -3.027 1.00 97.94 103 GLY A N 1
ATOM 844 C CA . GLY A 1 103 ? -7.451 -13.246 -3.941 1.00 97.94 103 GLY A CA 1
ATOM 845 C C . GLY A 1 103 ? -7.095 -11.812 -4.358 1.00 97.94 103 GLY A C 1
ATOM 846 O O . GLY A 1 103 ? -7.699 -11.271 -5.288 1.00 97.94 103 GLY A O 1
ATOM 847 N N . MET A 1 104 ? -6.121 -11.188 -3.689 1.00 98.31 104 MET A N 1
ATOM 848 C CA . MET A 1 104 ? -5.738 -9.793 -3.905 1.00 98.31 104 MET A CA 1
ATOM 849 C C . MET A 1 104 ? -4.861 -9.631 -5.150 1.00 98.31 104 MET A C 1
ATOM 851 O O . MET A 1 104 ? -3.999 -10.453 -5.457 1.00 98.31 104 MET A O 1
ATOM 855 N N . ASN A 1 105 ? -5.007 -8.502 -5.843 1.00 98.25 105 ASN A N 1
ATOM 856 C CA . ASN A 1 105 ? -4.041 -8.072 -6.850 1.00 98.25 105 ASN A CA 1
ATOM 857 C C . ASN A 1 105 ? -3.025 -7.068 -6.278 1.00 98.25 105 ASN A C 1
ATOM 859 O O . ASN A 1 105 ? -3.148 -6.585 -5.153 1.00 98.25 105 ASN A O 1
ATOM 863 N N . LEU A 1 106 ? -2.009 -6.714 -7.073 1.00 98.06 106 LEU A N 1
ATOM 864 C CA . LEU A 1 106 ? -0.933 -5.820 -6.626 1.00 98.06 106 LEU A CA 1
ATOM 865 C C . LEU A 1 106 ? -1.429 -4.445 -6.156 1.00 98.06 106 LEU A C 1
ATOM 867 O O . LEU A 1 106 ? -0.829 -3.865 -5.257 1.00 98.06 106 LEU A O 1
ATOM 871 N N . ILE A 1 107 ? -2.511 -3.923 -6.739 1.00 98.12 107 ILE A N 1
ATOM 872 C CA . ILE A 1 107 ? -3.049 -2.622 -6.336 1.00 98.12 107 ILE A CA 1
ATOM 873 C C . ILE A 1 107 ? -3.774 -2.721 -4.989 1.00 98.12 107 ILE A C 1
ATOM 875 O O . ILE A 1 107 ? -3.650 -1.800 -4.188 1.00 98.12 107 ILE A O 1
ATOM 879 N N . ASP A 1 108 ? -4.451 -3.836 -4.694 1.00 98.38 108 ASP A N 1
ATOM 880 C CA . ASP A 1 108 ? -5.017 -4.069 -3.354 1.00 98.38 108 ASP A CA 1
ATOM 881 C C . ASP A 1 108 ? -3.934 -4.105 -2.294 1.00 98.38 108 ASP A C 1
ATOM 883 O O . ASP A 1 108 ? -4.075 -3.477 -1.254 1.00 98.38 108 ASP A O 1
ATOM 887 N N . LEU A 1 109 ? -2.842 -4.820 -2.573 1.00 98.19 109 LEU A N 1
ATOM 888 C CA . LEU A 1 109 ? -1.723 -4.928 -1.647 1.00 98.19 109 LEU A CA 1
ATOM 889 C C . LEU A 1 109 ? -1.080 -3.559 -1.398 1.00 98.19 109 LEU A C 1
ATOM 891 O O . LEU A 1 109 ? -0.739 -3.247 -0.261 1.00 98.19 109 LEU A O 1
ATOM 895 N N . ILE A 1 110 ? -0.943 -2.722 -2.433 1.00 97.56 110 ILE A N 1
ATOM 896 C CA . ILE A 1 110 ? -0.448 -1.347 -2.279 1.00 97.56 110 ILE A CA 1
ATOM 897 C C . ILE A 1 110 ? -1.401 -0.524 -1.404 1.00 97.56 110 ILE A C 1
ATOM 899 O O . ILE A 1 110 ? -0.947 0.109 -0.452 1.00 97.56 110 ILE A O 1
ATOM 903 N N . GLU A 1 111 ? -2.704 -0.546 -1.696 1.00 98.19 111 GLU A N 1
ATOM 904 C CA . GLU A 1 111 ? -3.713 0.185 -0.921 1.00 98.19 111 GLU A CA 1
ATOM 905 C C . GLU A 1 111 ? -3.747 -0.287 0.542 1.00 98.19 111 GLU A C 1
ATOM 907 O O . GLU A 1 111 ? -3.708 0.543 1.445 1.00 98.19 111 GLU A O 1
ATOM 912 N N . MET A 1 112 ? -3.699 -1.600 0.783 1.00 97.88 112 MET A N 1
ATOM 913 C CA . MET A 1 112 ? -3.675 -2.213 2.115 1.00 97.88 112 MET A CA 1
ATOM 914 C C . MET A 1 112 ? -2.467 -1.755 2.939 1.00 97.88 112 MET A C 1
ATOM 916 O O . MET A 1 112 ? -2.593 -1.414 4.111 1.00 97.88 112 MET A O 1
ATOM 920 N N . VAL A 1 113 ? -1.275 -1.717 2.338 1.00 97.06 113 VAL A N 1
ATOM 921 C CA . VAL A 1 113 ? -0.064 -1.268 3.042 1.00 97.06 113 VAL A CA 1
ATOM 922 C C . VAL A 1 113 ? -0.127 0.236 3.340 1.00 97.06 113 VAL A C 1
ATOM 924 O O . VAL A 1 113 ? 0.332 0.668 4.402 1.00 97.06 113 VAL A O 1
ATOM 927 N N . CYS A 1 114 ? -0.708 1.036 2.441 1.00 95.94 114 CYS A N 1
ATOM 928 C CA . CYS A 1 114 ? -0.969 2.455 2.683 1.00 95.94 114 CYS A CA 1
ATOM 929 C C . CYS A 1 114 ? -1.983 2.668 3.818 1.00 95.94 114 CYS A C 1
ATOM 931 O O . CYS A 1 114 ? -1.720 3.503 4.684 1.00 95.94 114 CYS A O 1
ATOM 933 N N . ASP A 1 115 ? -3.071 1.893 3.863 1.00 95.88 115 ASP A N 1
ATOM 934 C CA . ASP A 1 115 ? -4.048 1.902 4.961 1.00 95.88 115 ASP A CA 1
ATOM 935 C C . ASP A 1 115 ? -3.374 1.573 6.299 1.00 95.88 115 ASP A C 1
ATOM 937 O O . ASP A 1 115 ? -3.427 2.361 7.244 1.00 95.88 115 ASP A O 1
ATOM 941 N N . TRP A 1 116 ? -2.601 0.483 6.363 1.00 95.44 116 TRP A N 1
ATOM 942 C CA . TRP A 1 116 ? -1.875 0.113 7.581 1.00 95.44 116 TRP A CA 1
ATOM 943 C C . TRP A 1 116 ? -0.907 1.204 8.030 1.00 95.44 116 TRP A C 1
ATOM 945 O O . TRP A 1 116 ? -0.771 1.468 9.229 1.00 95.44 116 TRP A O 1
ATOM 955 N N . LYS A 1 117 ? -0.231 1.866 7.083 1.00 92.81 117 LYS A N 1
ATOM 956 C CA . LYS A 1 117 ? 0.629 3.007 7.394 1.00 92.81 117 LYS A CA 1
ATOM 957 C C . LYS A 1 117 ? -0.192 4.175 7.940 1.00 92.81 117 LYS A C 1
ATOM 959 O O . LYS A 1 117 ? 0.199 4.716 8.974 1.00 92.81 117 LYS A O 1
ATOM 964 N N . ALA A 1 118 ? -1.302 4.541 7.306 1.00 90.69 118 ALA A N 1
ATOM 965 C CA . ALA A 1 118 ? -2.181 5.617 7.758 1.00 90.69 118 ALA A CA 1
ATOM 966 C C . ALA A 1 118 ? -2.753 5.339 9.157 1.00 90.69 118 ALA A C 1
ATOM 968 O O . ALA A 1 118 ? -2.725 6.226 10.010 1.00 90.69 118 ALA A O 1
ATOM 969 N N . ALA A 1 119 ? -3.169 4.101 9.433 1.00 88.62 119 ALA A N 1
ATOM 970 C CA . ALA A 1 119 ? -3.607 3.666 10.755 1.00 88.62 119 ALA A CA 1
ATOM 971 C C . ALA A 1 119 ? -2.506 3.871 11.807 1.00 88.62 119 ALA A C 1
ATOM 973 O O . ALA A 1 119 ? -2.762 4.449 12.860 1.00 88.62 119 ALA A O 1
ATOM 974 N N . THR A 1 120 ? -1.251 3.506 11.505 1.00 87.12 120 THR A N 1
ATOM 975 C CA . THR A 1 120 ? -0.139 3.726 12.450 1.00 87.12 120 THR A CA 1
ATOM 976 C C . THR A 1 120 ? 0.119 5.205 12.748 1.00 87.12 120 THR A C 1
ATOM 978 O O . THR A 1 120 ? 0.602 5.524 13.825 1.00 87.12 120 THR A O 1
ATOM 981 N N . LEU A 1 121 ? -0.216 6.125 11.839 1.00 84.94 121 LEU A N 1
ATOM 982 C CA . LEU A 1 121 ? -0.022 7.564 12.057 1.00 84.94 121 LEU A CA 1
ATOM 983 C C . LEU A 1 121 ? -1.068 8.184 13.000 1.00 84.94 121 LEU A C 1
ATOM 985 O O . LEU A 1 121 ? -0.885 9.319 13.429 1.00 84.94 121 LEU A O 1
ATOM 989 N N . ARG A 1 122 ? -2.142 7.457 13.336 1.00 77.75 122 ARG A N 1
ATOM 990 C CA . ARG A 1 122 ? -3.190 7.909 14.268 1.00 77.75 122 ARG A CA 1
ATOM 991 C C . ARG A 1 122 ? -2.889 7.580 15.735 1.00 77.75 122 ARG A C 1
ATOM 993 O O . ARG A 1 122 ? -3.630 8.017 16.608 1.00 77.75 122 ARG A O 1
ATOM 1000 N N . HIS A 1 123 ? -1.816 6.837 16.009 1.00 71.19 123 HIS A N 1
ATOM 1001 C CA . HIS A 1 123 ? -1.420 6.433 17.359 1.00 71.19 123 HIS A CA 1
ATOM 1002 C C . HIS A 1 123 ? -0.041 7.000 17.717 1.00 71.19 123 HIS A C 1
ATOM 1004 O O . HIS A 1 123 ? 0.875 6.991 16.895 1.00 71.19 123 HIS A O 1
ATOM 1010 N N . ASN A 1 124 ? 0.128 7.449 18.964 1.00 71.00 124 ASN A N 1
ATOM 1011 C CA . ASN A 1 124 ? 1.371 8.074 19.441 1.00 71.00 124 ASN A CA 1
ATOM 1012 C C . ASN A 1 124 ? 2.597 7.141 19.376 1.00 71.00 124 ASN A C 1
ATOM 1014 O O . ASN A 1 124 ? 3.728 7.613 19.269 1.00 71.00 124 ASN A O 1
ATOM 1018 N N . ASP A 1 125 ? 2.385 5.827 19.439 1.00 73.94 125 ASP A N 1
ATOM 1019 C CA . ASP A 1 125 ? 3.410 4.779 19.406 1.00 73.94 125 ASP A CA 1
ATOM 1020 C C . ASP A 1 125 ? 3.329 3.893 18.147 1.00 73.94 125 ASP A C 1
ATOM 1022 O O . ASP A 1 125 ? 3.950 2.825 18.079 1.00 73.94 125 ASP A O 1
ATOM 1026 N N . GLY A 1 126 ? 2.574 4.332 17.135 1.00 79.56 126 GLY A N 1
ATOM 1027 C CA . GLY A 1 126 ? 2.313 3.548 15.940 1.00 79.56 126 GLY A CA 1
ATOM 1028 C C . GLY A 1 126 ? 3.587 3.170 15.183 1.00 79.56 126 GLY A C 1
ATOM 1029 O O . GLY A 1 126 ? 4.440 3.999 14.860 1.00 79.56 126 GLY A O 1
ATOM 1030 N N . ASN A 1 127 ? 3.716 1.881 14.867 1.00 87.88 127 ASN A N 1
ATOM 1031 C CA . ASN A 1 127 ? 4.878 1.336 14.176 1.00 87.88 127 ASN A CA 1
ATOM 1032 C C . ASN A 1 127 ? 4.442 0.396 13.050 1.00 87.88 127 ASN A C 1
ATOM 1034 O O . ASN A 1 127 ? 3.912 -0.688 13.290 1.00 87.88 127 ASN A O 1
ATOM 1038 N N . ILE A 1 128 ? 4.724 0.800 11.811 1.00 92.12 128 ILE A N 1
ATOM 1039 C CA . ILE A 1 128 ? 4.357 0.037 10.614 1.00 92.12 128 ILE A CA 1
ATOM 1040 C C . ILE A 1 128 ? 4.989 -1.361 10.572 1.00 92.12 128 ILE A C 1
ATOM 1042 O O . ILE A 1 128 ? 4.336 -2.296 10.132 1.00 92.12 128 ILE A O 1
ATOM 1046 N N . PHE A 1 129 ? 6.207 -1.558 11.081 1.00 93.62 129 PHE A N 1
ATOM 1047 C CA . PHE A 1 129 ? 6.827 -2.888 11.097 1.00 93.62 129 PHE A CA 1
ATOM 1048 C C . PHE A 1 129 ? 6.148 -3.828 12.095 1.00 93.62 129 PHE A C 1
ATOM 1050 O O . PHE A 1 129 ? 5.948 -4.995 11.775 1.00 93.62 129 PHE A O 1
ATOM 1057 N N . LYS A 1 130 ? 5.717 -3.311 13.255 1.00 92.81 130 LYS A N 1
ATOM 1058 C CA . LYS A 1 130 ? 4.885 -4.082 14.195 1.00 92.81 130 LYS A CA 1
ATOM 1059 C C . LYS A 1 130 ? 3.517 -4.408 13.592 1.00 92.81 130 LYS A C 1
ATOM 1061 O O . LYS A 1 130 ? 3.039 -5.525 13.738 1.00 92.81 130 LYS A O 1
ATOM 1066 N N . SER A 1 131 ? 2.912 -3.453 12.878 1.00 91.94 131 SER A N 1
ATOM 1067 C CA . SER A 1 131 ? 1.646 -3.671 12.162 1.00 91.94 131 SER A CA 1
ATOM 1068 C C . SER A 1 131 ? 1.784 -4.767 11.096 1.00 91.94 131 SER A C 1
ATOM 1070 O O . SER A 1 131 ? 0.958 -5.673 11.040 1.00 91.94 131 SER A O 1
ATOM 1072 N N . ILE A 1 132 ? 2.872 -4.755 10.316 1.00 95.81 132 ILE A N 1
ATOM 1073 C CA . ILE A 1 132 ? 3.181 -5.807 9.335 1.00 95.81 132 ILE A CA 1
ATOM 1074 C C . ILE A 1 132 ? 3.352 -7.165 10.019 1.00 95.81 132 ILE A C 1
ATOM 1076 O O . ILE A 1 132 ? 2.791 -8.138 9.536 1.00 95.81 132 ILE A O 1
ATOM 1080 N N . GLU A 1 133 ? 4.096 -7.252 11.123 1.00 95.31 133 GLU A N 1
ATOM 1081 C CA . GLU A 1 133 ? 4.285 -8.510 11.862 1.00 95.31 133 GLU A CA 1
ATOM 1082 C C . GLU A 1 133 ? 2.957 -9.069 12.388 1.00 95.31 133 GLU A C 1
ATOM 1084 O O . GLU A 1 133 ? 2.643 -10.242 12.183 1.00 95.31 133 GLU A O 1
ATOM 1089 N N . TYR A 1 134 ? 2.146 -8.222 13.022 1.00 93.88 134 TYR A N 1
ATOM 1090 C CA . TYR A 1 134 ? 0.836 -8.617 13.527 1.00 93.88 134 TYR A CA 1
ATOM 1091 C C . TYR A 1 134 ? -0.083 -9.082 12.385 1.00 93.88 134 TYR A C 1
ATOM 1093 O O . TYR A 1 134 ? -0.635 -10.183 12.434 1.00 93.88 134 TYR A O 1
ATOM 1101 N N . ASN A 1 135 ? -0.208 -8.283 11.321 1.00 95.75 135 ASN A N 1
ATOM 1102 C CA . ASN A 1 135 ? -1.080 -8.602 10.193 1.00 95.75 135 ASN A CA 1
ATOM 1103 C C . ASN A 1 135 ? -0.560 -9.796 9.375 1.00 95.75 135 ASN A C 1
ATOM 1105 O O . ASN A 1 135 ? -1.362 -10.543 8.821 1.00 95.75 135 ASN A O 1
ATOM 1109 N N . ALA A 1 136 ? 0.755 -10.034 9.347 1.00 96.94 136 ALA A N 1
ATOM 1110 C CA . ALA A 1 136 ? 1.334 -11.231 8.749 1.00 96.94 136 ALA A CA 1
ATOM 1111 C C . ALA A 1 136 ? 0.825 -12.503 9.423 1.00 96.94 136 ALA A C 1
ATOM 1113 O O . ALA A 1 136 ? 0.423 -13.436 8.732 1.00 96.94 136 ALA A O 1
ATOM 1114 N N . ASN A 1 137 ? 0.778 -12.512 10.756 1.00 95.81 137 ASN A N 1
ATOM 1115 C CA . ASN A 1 137 ? 0.208 -13.624 11.510 1.00 95.81 137 ASN A CA 1
ATOM 1116 C C . ASN A 1 137 ? -1.312 -13.713 11.321 1.00 95.81 137 ASN A C 1
ATOM 1118 O O . ASN A 1 137 ? -1.827 -14.796 11.054 1.00 95.81 137 ASN A O 1
ATOM 1122 N N . ARG A 1 138 ? -2.025 -12.580 11.405 1.00 94.62 138 ARG A N 1
ATOM 1123 C CA . ARG A 1 138 ? -3.491 -12.524 11.260 1.00 94.62 138 ARG A CA 1
ATOM 1124 C C . ARG A 1 138 ? -3.973 -13.050 9.906 1.00 94.62 138 ARG A C 1
ATOM 1126 O O . ARG A 1 138 ? -4.967 -13.765 9.860 1.00 94.62 138 ARG A O 1
ATOM 1133 N N . PHE A 1 139 ? -3.288 -12.689 8.824 1.00 96.56 139 PHE A N 1
ATOM 1134 C CA . PHE A 1 139 ? -3.702 -13.006 7.454 1.00 96.56 139 PHE A CA 1
ATOM 1135 C C . PHE A 1 139 ? -2.893 -14.134 6.806 1.00 96.56 139 PHE A C 1
ATOM 1137 O O . PHE A 1 139 ? -3.089 -14.421 5.629 1.00 96.56 139 PHE A O 1
ATOM 1144 N N . GLY A 1 140 ? -1.978 -14.770 7.544 1.00 96.75 140 GLY A N 1
ATOM 1145 C CA . GLY A 1 140 ? -1.168 -15.876 7.030 1.00 96.75 140 GLY A CA 1
ATOM 1146 C C . GLY A 1 140 ? -0.233 -15.476 5.884 1.00 96.75 140 GLY A C 1
ATOM 1147 O O . GLY A 1 140 ? -0.047 -16.247 4.945 1.00 96.75 140 GLY A O 1
ATOM 1148 N N . LEU A 1 141 ? 0.352 -14.274 5.933 1.00 97.81 141 LEU A N 1
ATOM 1149 C CA . LEU A 1 141 ? 1.223 -13.785 4.862 1.00 97.81 141 LEU A CA 1
ATOM 1150 C C . LEU A 1 141 ? 2.489 -14.638 4.735 1.00 97.81 141 LEU A C 1
ATOM 1152 O O . LEU A 1 141 ? 3.193 -14.895 5.715 1.00 97.81 141 LEU A O 1
ATOM 1156 N N . SER A 1 142 ? 2.839 -15.003 3.500 1.00 97.94 142 SER A N 1
ATOM 1157 C CA . SER A 1 142 ? 4.084 -15.726 3.240 1.00 97.94 142 SER A CA 1
ATOM 1158 C C . SER A 1 142 ? 5.315 -14.880 3.618 1.00 97.94 142 SER A C 1
ATOM 1160 O O . SER A 1 142 ? 5.306 -13.653 3.451 1.00 97.94 142 SER A O 1
ATOM 1162 N N . PRO A 1 143 ? 6.434 -15.502 4.045 1.00 98.19 143 PRO A N 1
ATOM 1163 C CA . PRO A 1 143 ? 7.663 -14.766 4.356 1.00 98.19 143 PRO A CA 1
ATOM 1164 C C . PRO A 1 143 ? 8.169 -13.897 3.193 1.00 98.19 143 PRO A C 1
ATOM 1166 O O . PRO A 1 143 ? 8.738 -12.825 3.410 1.00 98.19 143 PRO A O 1
ATOM 1169 N N . GLN A 1 144 ? 7.942 -14.334 1.948 1.00 98.31 144 GLN A N 1
ATOM 1170 C CA . GLN A 1 144 ? 8.298 -13.565 0.757 1.00 98.31 144 GLN A CA 1
ATOM 1171 C C . GLN A 1 144 ? 7.455 -12.290 0.640 1.00 98.31 144 GLN A C 1
ATOM 1173 O O . GLN A 1 144 ? 8.016 -11.214 0.428 1.00 98.31 144 GLN A O 1
ATOM 1178 N N . LEU A 1 145 ? 6.135 -12.390 0.816 1.00 98.12 145 LEU A N 1
ATOM 1179 C CA . LEU A 1 145 ? 5.244 -11.236 0.737 1.00 98.12 145 LEU A CA 1
ATOM 1180 C C . LEU A 1 145 ? 5.533 -10.231 1.859 1.00 98.12 145 LEU A C 1
ATOM 1182 O O . LEU A 1 145 ? 5.670 -9.038 1.591 1.00 98.12 145 LEU A O 1
ATOM 1186 N N . VAL A 1 146 ? 5.760 -10.708 3.088 1.00 98.25 146 VAL A N 1
ATOM 1187 C CA . VAL A 1 146 ? 6.194 -9.861 4.214 1.00 98.25 146 VAL A CA 1
ATOM 1188 C C . VAL A 1 146 ? 7.473 -9.096 3.868 1.00 98.25 146 VAL A C 1
ATOM 1190 O O . VAL A 1 146 ? 7.573 -7.893 4.131 1.00 98.25 146 VAL A O 1
ATOM 1193 N N . LYS A 1 147 ? 8.451 -9.756 3.232 1.00 97.94 147 LYS A N 1
ATOM 1194 C CA . LYS A 1 147 ? 9.697 -9.104 2.812 1.00 97.94 147 LYS A CA 1
ATOM 1195 C C . LYS A 1 147 ? 9.467 -8.045 1.729 1.00 97.94 147 LYS A C 1
ATOM 1197 O O . LYS A 1 147 ? 10.063 -6.972 1.819 1.00 97.94 147 LYS A O 1
ATOM 1202 N N . ILE A 1 148 ? 8.612 -8.312 0.741 1.00 98.00 148 ILE A N 1
ATOM 1203 C CA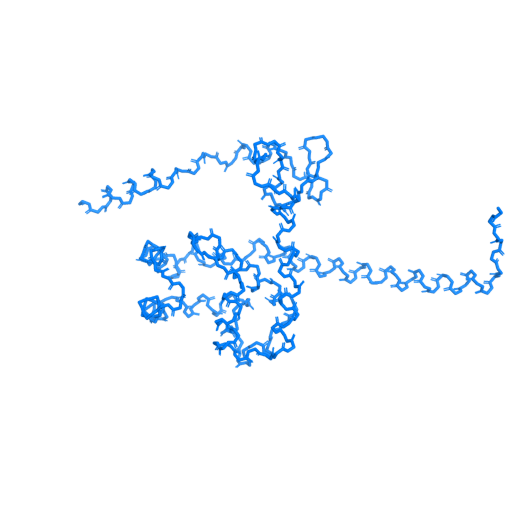 . ILE A 1 148 ? 8.258 -7.353 -0.322 1.00 98.00 148 ILE A CA 1
ATOM 1204 C C . ILE A 1 148 ? 7.568 -6.117 0.271 1.00 98.00 148 ILE A C 1
ATOM 1206 O O . ILE A 1 148 ? 7.984 -4.990 -0.007 1.00 98.00 148 ILE A O 1
ATOM 1210 N N . ILE A 1 149 ? 6.582 -6.315 1.152 1.00 97.38 149 ILE A N 1
ATOM 1211 C CA . ILE A 1 149 ? 5.899 -5.227 1.865 1.00 97.38 149 ILE A CA 1
ATOM 1212 C C . ILE A 1 149 ? 6.910 -4.413 2.683 1.00 97.38 149 ILE A C 1
ATOM 1214 O O . ILE A 1 149 ? 6.974 -3.190 2.562 1.00 97.38 149 ILE A O 1
ATOM 1218 N N . SER A 1 150 ? 7.779 -5.082 3.446 1.00 94.81 150 SER A N 1
ATOM 1219 C CA . SER A 1 150 ? 8.813 -4.422 4.257 1.00 94.81 150 SER A CA 1
ATOM 1220 C C . SER A 1 150 ? 9.782 -3.586 3.415 1.00 94.81 150 SER A C 1
ATOM 1222 O O . SER A 1 150 ? 10.186 -2.504 3.834 1.00 94.81 150 SER A O 1
ATOM 1224 N N . ASN A 1 151 ? 10.144 -4.058 2.217 1.00 93.62 151 ASN A N 1
ATOM 1225 C CA . ASN A 1 151 ? 10.989 -3.313 1.279 1.00 93.62 151 ASN A CA 1
ATOM 1226 C C . ASN A 1 151 ? 10.272 -2.093 0.670 1.00 93.62 151 ASN A C 1
ATOM 1228 O O . ASN A 1 151 ? 10.940 -1.184 0.183 1.00 93.62 151 ASN A O 1
ATOM 1232 N N . THR A 1 152 ? 8.938 -2.068 0.697 1.00 93.00 152 THR A N 1
ATOM 1233 C CA . THR A 1 152 ? 8.110 -0.971 0.170 1.00 93.00 152 THR A CA 1
ATOM 1234 C C . THR A 1 152 ? 7.962 0.165 1.184 1.00 93.00 152 THR A C 1
ATOM 1236 O O . THR A 1 152 ? 7.944 1.333 0.800 1.00 93.00 152 THR A O 1
ATOM 1239 N N . VAL A 1 153 ? 7.944 -0.147 2.486 1.00 90.62 153 VAL A N 1
ATOM 1240 C CA . VAL A 1 153 ? 7.789 0.834 3.581 1.00 90.62 153 VAL A CA 1
ATOM 1241 C C . VAL A 1 153 ? 8.696 2.075 3.462 1.00 90.62 153 VAL A C 1
ATOM 1243 O O . VAL A 1 153 ? 8.189 3.179 3.669 1.00 90.62 153 VAL A O 1
ATOM 1246 N N . PRO A 1 154 ? 9.996 1.981 3.102 1.00 86.62 154 PRO A N 1
ATOM 1247 C CA . PRO A 1 154 ? 10.845 3.161 2.922 1.00 86.62 154 PRO A CA 1
ATOM 1248 C C . PRO A 1 154 ? 10.309 4.190 1.913 1.00 86.62 154 PRO A C 1
ATOM 1250 O O . PRO A 1 154 ? 10.523 5.386 2.109 1.00 86.62 154 PRO A O 1
ATOM 1253 N N . LEU A 1 155 ? 9.580 3.757 0.878 1.00 84.25 155 LEU A N 1
ATOM 1254 C CA . LEU A 1 155 ? 8.963 4.649 -0.116 1.00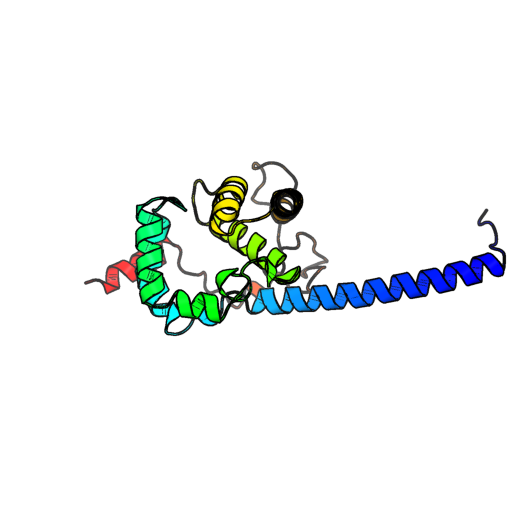 84.25 155 LEU A CA 1
ATOM 1255 C C . LEU A 1 155 ? 7.813 5.471 0.488 1.00 84.25 155 LEU A C 1
ATOM 1257 O O . LEU A 1 155 ? 7.591 6.618 0.107 1.00 84.25 155 LEU A O 1
ATOM 1261 N N . LEU A 1 156 ? 7.121 4.923 1.489 1.00 82.38 156 LEU A N 1
ATOM 1262 C CA . LEU A 1 156 ? 6.043 5.616 2.204 1.00 82.38 156 LEU A CA 1
ATOM 1263 C C . LEU A 1 156 ? 6.582 6.669 3.180 1.00 82.38 156 LEU A C 1
ATOM 1265 O O . LEU A 1 156 ? 5.874 7.597 3.559 1.00 82.38 156 LEU A O 1
ATOM 1269 N N . HIS A 1 157 ? 7.847 6.545 3.586 1.00 70.06 157 HIS A N 1
ATOM 1270 C CA . HIS A 1 157 ? 8.517 7.551 4.406 1.00 70.06 157 HIS A CA 1
ATOM 1271 C C . HIS A 1 157 ? 9.044 8.721 3.573 1.00 70.06 157 HIS A C 1
ATOM 1273 O O . HIS A 1 157 ? 9.127 9.828 4.095 1.00 70.06 157 HIS A O 1
ATOM 1279 N N . SER A 1 158 ? 9.363 8.522 2.288 1.00 52.31 158 SER A N 1
ATOM 1280 C CA . SER A 1 158 ? 9.889 9.602 1.442 1.00 52.31 158 SER A CA 1
ATOM 1281 C C . SER A 1 158 ? 8.858 10.675 1.087 1.00 52.31 158 SER A C 1
ATOM 1283 O O . SER A 1 158 ? 9.261 11.798 0.803 1.00 52.31 158 SER A O 1
ATOM 1285 N N . VAL A 1 159 ? 7.560 10.364 1.184 1.00 50.53 159 VAL A N 1
ATOM 1286 C CA . VAL A 1 159 ? 6.464 11.351 1.088 1.00 50.53 159 VAL A CA 1
ATOM 1287 C C . VAL A 1 159 ? 6.454 12.297 2.306 1.00 50.53 159 VAL A C 1
ATOM 1289 O O . VAL A 1 159 ? 5.962 13.412 2.214 1.00 50.53 159 VAL A O 1
ATOM 1292 N N . TYR A 1 160 ? 7.085 11.895 3.420 1.00 48.19 160 TYR A N 1
ATOM 1293 C CA . TYR A 1 160 ? 7.173 12.658 4.674 1.00 48.19 160 TYR A CA 1
ATOM 1294 C C . TYR A 1 160 ? 8.608 12.859 5.188 1.00 48.19 160 TYR A C 1
ATOM 1296 O O . TYR A 1 160 ? 8.820 13.131 6.372 1.00 48.19 160 TYR A O 1
ATOM 1304 N N . GLY A 1 161 ? 9.634 12.721 4.345 1.00 36.56 161 GLY A N 1
ATOM 1305 C CA . GLY A 1 161 ? 10.989 12.791 4.878 1.00 36.56 161 GLY A CA 1
ATOM 1306 C C . GLY A 1 161 ? 12.119 12.556 3.897 1.00 36.56 161 GLY A C 1
ATOM 1307 O O . GLY A 1 161 ? 12.689 11.468 3.836 1.00 36.56 161 GLY A O 1
ATOM 1308 N N . ARG A 1 162 ? 12.608 13.644 3.296 1.00 33.97 162 ARG A N 1
ATOM 1309 C CA . ARG A 1 162 ? 14.059 13.838 3.208 1.00 33.97 162 ARG A CA 1
ATOM 1310 C C . ARG A 1 162 ? 14.531 14.623 4.440 1.00 33.97 162 ARG A C 1
ATOM 1312 O O . ARG A 1 162 ? 14.470 15.838 4.473 1.00 33.97 162 ARG A O 1
ATOM 1319 N N . LYS A 1 163 ? 15.068 13.854 5.397 1.00 33.22 163 LYS A N 1
ATOM 1320 C CA . LYS A 1 163 ? 16.026 14.203 6.467 1.00 33.22 163 LYS A CA 1
ATOM 1321 C C . LYS A 1 163 ? 15.578 15.164 7.586 1.00 33.22 163 LYS A C 1
ATOM 1323 O O . LYS A 1 163 ? 15.477 16.367 7.417 1.00 33.22 163 LYS A O 1
ATOM 1328 N N . THR A 1 164 ? 15.577 14.589 8.793 1.00 35.12 164 THR A N 1
ATOM 1329 C CA . THR A 1 164 ? 15.805 15.219 10.108 1.00 35.12 164 THR A CA 1
ATOM 1330 C C . THR A 1 164 ? 14.772 16.241 10.588 1.00 35.12 164 THR A C 1
ATOM 1332 O O . THR A 1 164 ? 14.594 17.324 10.048 1.00 35.12 164 THR A O 1
ATOM 1335 N N . GLN A 1 165 ? 14.163 15.885 11.712 1.00 36.06 165 GLN A N 1
ATOM 1336 C CA . GLN A 1 165 ? 13.041 16.491 12.427 1.00 36.06 165 GLN A CA 1
ATOM 1337 C C . GLN A 1 165 ? 13.321 17.882 13.045 1.00 36.06 165 GLN A C 1
ATOM 1339 O O . GLN A 1 165 ? 12.793 18.198 14.104 1.00 36.06 165 GLN A O 1
ATOM 1344 N N . LYS A 1 166 ? 14.163 18.724 12.424 1.00 33.38 166 LYS A N 1
ATOM 1345 C CA . LYS A 1 166 ? 14.552 20.043 12.965 1.00 33.38 166 LYS A CA 1
ATOM 1346 C C . LYS A 1 166 ? 14.122 21.253 12.118 1.00 33.38 166 LYS A C 1
ATOM 1348 O O . LYS A 1 166 ? 14.292 22.377 12.572 1.00 33.38 166 LYS A O 1
ATOM 1353 N N . HIS A 1 167 ? 13.524 21.046 10.942 1.00 33.12 167 HIS A N 1
ATOM 1354 C CA . HIS A 1 167 ? 13.121 22.133 10.030 1.00 33.12 167 HIS A CA 1
ATOM 1355 C C . HIS A 1 167 ? 11.701 21.953 9.458 1.00 33.12 167 HIS A C 1
ATOM 1357 O O . HIS A 1 167 ? 11.456 22.221 8.288 1.00 33.12 167 HIS A O 1
ATOM 1363 N N . LEU A 1 168 ? 10.754 21.478 10.274 1.00 40.25 168 LEU A N 1
ATOM 1364 C CA . LEU A 1 168 ? 9.381 21.164 9.841 1.00 40.25 168 LEU A CA 1
ATOM 1365 C C . LEU A 1 168 ? 8.500 22.378 9.473 1.00 40.25 168 LEU A C 1
ATOM 1367 O O . LEU A 1 168 ? 7.338 22.175 9.146 1.00 40.25 168 LEU A O 1
ATOM 1371 N N . ASN A 1 169 ? 9.022 23.609 9.461 1.00 39.94 169 ASN A N 1
ATOM 1372 C CA . ASN A 1 169 ? 8.215 24.798 9.157 1.00 39.94 169 ASN A CA 1
ATOM 1373 C C . ASN A 1 169 ? 8.376 25.353 7.728 1.00 39.94 169 ASN A C 1
ATOM 1375 O O . ASN A 1 169 ? 7.653 26.282 7.387 1.00 39.94 169 ASN A O 1
ATOM 1379 N N . ASP A 1 170 ? 9.244 24.782 6.877 1.00 41.28 170 ASP A N 1
ATOM 1380 C CA . ASP A 1 170 ? 9.650 25.464 5.630 1.00 41.28 170 ASP A CA 1
ATOM 1381 C C . ASP A 1 170 ? 9.399 24.693 4.310 1.00 41.28 170 ASP A C 1
ATOM 1383 O O . ASP A 1 170 ? 9.775 25.187 3.248 1.00 41.28 170 ASP A O 1
ATOM 1387 N N . TYR A 1 171 ? 8.752 23.514 4.315 1.00 46.59 171 TYR A N 1
ATOM 1388 C CA . TYR A 1 171 ? 8.501 22.733 3.083 1.00 46.59 171 TYR A CA 1
ATOM 1389 C C . TYR A 1 171 ? 7.010 22.514 2.791 1.00 46.59 171 TYR A C 1
ATOM 1391 O O . TYR A 1 171 ? 6.295 21.847 3.539 1.00 46.59 171 TYR A O 1
ATOM 1399 N N . TRP A 1 172 ? 6.555 23.049 1.655 1.00 57.53 172 TRP A N 1
ATOM 1400 C CA . TRP A 1 172 ? 5.214 22.821 1.117 1.00 57.53 172 TRP A CA 1
ATOM 1401 C C . TRP A 1 172 ? 5.080 21.395 0.562 1.00 57.53 172 TRP A C 1
ATOM 1403 O O . TRP A 1 172 ? 5.974 20.914 -0.131 1.00 57.53 172 TRP A O 1
ATOM 1413 N N . HIS A 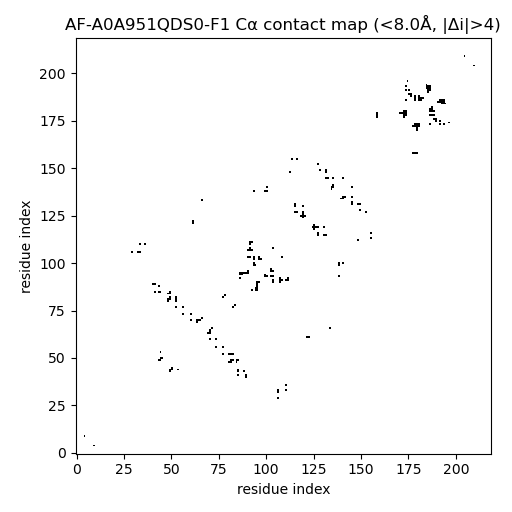1 173 ? 3.948 20.748 0.834 1.00 62.12 173 HIS A N 1
ATOM 1414 C CA . HIS A 1 173 ? 3.559 19.464 0.251 1.00 62.12 173 HIS A CA 1
ATOM 1415 C C . HIS A 1 173 ? 2.176 19.618 -0.381 1.00 62.12 173 HIS A C 1
ATOM 1417 O O . HIS A 1 173 ? 1.297 20.260 0.199 1.00 62.12 173 HIS A O 1
ATOM 1423 N N . CYS A 1 174 ? 1.964 19.021 -1.552 1.00 59.84 174 CYS A N 1
ATOM 1424 C CA . CYS A 1 174 ? 0.658 19.054 -2.192 1.00 59.84 174 CYS A CA 1
ATOM 1425 C C . CYS A 1 174 ? -0.347 18.214 -1.392 1.00 59.84 174 CYS A C 1
ATOM 1427 O O . CYS A 1 174 ? -0.200 16.997 -1.314 1.00 59.84 174 CYS A O 1
ATOM 1429 N N . LEU A 1 175 ? -1.401 18.834 -0.856 1.00 59.69 175 LEU A N 1
ATOM 1430 C CA . LEU A 1 175 ? -2.460 18.126 -0.121 1.00 59.69 175 LEU A CA 1
ATOM 1431 C C . LEU A 1 175 ? -3.269 17.158 -1.003 1.00 59.69 175 LEU A C 1
ATOM 1433 O O . LEU A 1 175 ? -3.867 16.223 -0.484 1.00 59.69 175 LEU A O 1
ATOM 1437 N N . ALA A 1 176 ? -3.254 17.343 -2.328 1.00 57.41 176 ALA A N 1
ATOM 1438 C CA . ALA A 1 176 ? -3.952 16.465 -3.266 1.00 57.41 176 ALA A CA 1
ATOM 1439 C C . ALA A 1 176 ? -3.240 15.122 -3.481 1.00 57.41 176 ALA A C 1
ATOM 1441 O O . ALA A 1 176 ? -3.888 14.088 -3.617 1.00 57.41 176 ALA A O 1
ATOM 1442 N N . CYS A 1 177 ? -1.907 15.142 -3.598 1.00 60.03 177 CYS A N 1
ATOM 1443 C CA . CYS A 1 177 ? -1.139 13.984 -4.072 1.00 60.03 177 CYS A CA 1
ATOM 1444 C C . CYS A 1 177 ? 0.126 13.673 -3.259 1.00 60.03 177 CYS A C 1
ATOM 1446 O O . CYS A 1 177 ? 0.837 12.724 -3.580 1.00 60.03 177 CYS A O 1
ATOM 1448 N N . GLY A 1 178 ? 0.439 14.471 -2.236 1.00 59.44 178 GLY A N 1
ATOM 1449 C CA . GLY A 1 178 ? 1.604 14.296 -1.367 1.00 59.44 178 GLY A CA 1
ATOM 1450 C C . GLY A 1 178 ? 2.951 14.659 -2.000 1.00 59.44 178 GLY A C 1
ATOM 1451 O O . GLY A 1 178 ? 3.984 14.503 -1.355 1.00 59.44 178 GLY A O 1
ATOM 1452 N N . ALA A 1 179 ? 2.983 15.139 -3.248 1.00 68.56 179 ALA A N 1
ATOM 1453 C CA . ALA A 1 179 ? 4.233 15.513 -3.904 1.00 68.56 179 ALA A CA 1
ATOM 1454 C C . ALA A 1 179 ? 4.864 16.762 -3.264 1.00 68.56 179 ALA A C 1
ATOM 1456 O O . ALA A 1 179 ? 4.170 17.734 -2.955 1.00 68.56 179 ALA A O 1
ATOM 1457 N N . GLY A 1 180 ? 6.189 16.735 -3.103 1.00 57.47 180 GLY A N 1
ATOM 1458 C CA . GLY A 1 180 ? 6.986 17.828 -2.531 1.00 57.47 180 GLY A CA 1
ATOM 1459 C C . GLY A 1 180 ? 7.587 18.792 -3.559 1.00 57.47 180 GLY A C 1
ATOM 1460 O O . GLY A 1 180 ? 8.445 19.589 -3.196 1.00 57.47 180 GLY A O 1
ATOM 1461 N N . ASP A 1 181 ? 7.171 18.708 -4.824 1.00 63.69 181 ASP A N 1
ATOM 1462 C CA . ASP A 1 181 ? 7.711 19.520 -5.914 1.00 63.69 181 ASP A CA 1
ATOM 1463 C C . ASP A 1 181 ? 6.625 20.468 -6.473 1.00 63.69 181 ASP A C 1
ATOM 1465 O O . ASP A 1 181 ? 5.477 20.073 -6.719 1.00 63.69 181 ASP A O 1
ATOM 1469 N N . MET A 1 182 ? 6.992 21.740 -6.660 1.00 63.41 182 MET A N 1
ATOM 1470 C CA . MET A 1 182 ? 6.140 22.798 -7.220 1.00 63.41 182 MET A CA 1
ATOM 1471 C C . MET A 1 182 ? 6.788 23.456 -8.430 1.00 63.41 182 MET A C 1
ATOM 1473 O O . MET A 1 182 ? 7.999 23.671 -8.454 1.00 63.41 182 MET A O 1
ATOM 1477 N N . GLU A 1 183 ? 5.945 23.889 -9.366 1.00 59.19 183 GLU A N 1
ATOM 1478 C CA . GLU A 1 183 ? 6.294 24.892 -10.367 1.00 59.19 183 GLU A CA 1
ATOM 1479 C C . GLU A 1 183 ? 5.350 26.097 -10.202 1.00 59.19 183 GLU A C 1
ATOM 1481 O O . GLU A 1 183 ? 4.143 26.021 -10.438 1.00 59.19 183 GLU A O 1
ATOM 1486 N N . GLY A 1 184 ? 5.884 27.217 -9.707 1.00 72.31 184 GLY A N 1
ATOM 1487 C CA . GLY A 1 184 ? 5.075 28.386 -9.347 1.00 72.31 184 GLY A CA 1
ATOM 1488 C C . GLY A 1 184 ? 4.099 28.098 -8.197 1.00 72.31 184 GLY A C 1
ATOM 1489 O O . GLY A 1 184 ? 4.521 27.713 -7.110 1.00 72.31 184 GLY A O 1
ATOM 1490 N N . ASN A 1 185 ? 2.801 28.307 -8.441 1.00 70.56 185 ASN A N 1
ATOM 1491 C CA . ASN A 1 185 ? 1.719 28.047 -7.483 1.00 70.56 185 ASN A CA 1
ATOM 1492 C C . ASN A 1 185 ? 1.052 26.677 -7.676 1.00 70.56 185 ASN A C 1
ATOM 1494 O O . ASN A 1 185 ? 0.027 26.442 -7.04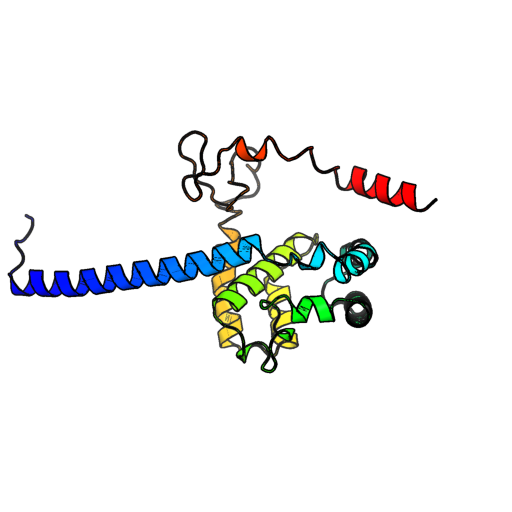9 1.00 70.56 185 ASN A O 1
ATOM 1498 N N . PHE A 1 186 ? 1.572 25.788 -8.525 1.00 66.50 186 PHE A N 1
ATOM 1499 C CA . PHE A 1 186 ? 0.925 24.512 -8.838 1.00 66.50 186 PHE A CA 1
ATOM 1500 C C . PHE A 1 186 ? 1.838 23.323 -8.531 1.00 66.50 186 PHE A C 1
ATOM 1502 O O . PHE A 1 186 ? 3.059 23.380 -8.695 1.00 66.50 186 PHE A O 1
ATOM 1509 N N . CYS A 1 187 ? 1.233 22.220 -8.092 1.00 66.62 187 CYS A N 1
ATOM 1510 C CA . CYS A 1 187 ? 1.915 20.942 -7.955 1.00 66.62 187 CYS A CA 1
ATOM 1511 C C . CYS A 1 187 ? 2.380 20.447 -9.329 1.00 66.62 187 CYS A C 1
ATOM 1513 O O . CYS A 1 187 ? 1.551 20.259 -10.218 1.00 66.62 187 CYS A O 1
ATOM 1515 N N . CYS A 1 188 ? 3.667 20.138 -9.492 1.00 67.62 188 CYS A N 1
ATOM 1516 C CA . CYS A 1 188 ? 4.179 19.617 -10.767 1.00 67.62 188 CYS A CA 1
ATOM 1517 C C . CYS A 1 188 ? 3.663 18.201 -11.097 1.00 67.62 188 CYS A C 1
ATOM 1519 O O . CYS A 1 188 ? 3.733 17.773 -12.245 1.00 67.62 188 CYS A O 1
ATOM 1521 N N . MET A 1 189 ? 3.137 17.477 -10.100 1.00 66.69 189 MET A N 1
ATOM 1522 C CA . MET A 1 189 ? 2.646 16.107 -10.265 1.00 66.69 189 MET A CA 1
ATOM 1523 C C . MET A 1 189 ? 1.160 16.030 -10.609 1.00 66.69 189 MET A C 1
ATOM 1525 O O . MET A 1 189 ? 0.775 15.225 -11.450 1.00 66.69 189 MET A O 1
ATOM 1529 N N . CYS A 1 190 ? 0.312 16.817 -9.944 1.00 65.94 190 CYS A N 1
ATOM 1530 C CA . CYS A 1 190 ? -1.143 16.744 -10.134 1.00 65.94 190 CYS A CA 1
ATOM 1531 C C . CYS A 1 190 ? -1.771 18.039 -10.659 1.00 65.94 190 CYS A C 1
ATOM 1533 O O . CYS A 1 190 ? -2.971 18.069 -10.908 1.00 65.94 190 CYS A O 1
ATOM 1535 N N . GLY A 1 191 ? -0.990 19.112 -10.801 1.00 66.12 191 GLY A N 1
ATOM 1536 C CA . GLY A 1 191 ? -1.483 20.412 -11.249 1.00 66.12 191 GLY A CA 1
ATOM 1537 C C . GLY A 1 191 ? -2.349 21.153 -10.230 1.00 66.12 191 GLY A C 1
ATOM 1538 O O . GLY A 1 191 ? -2.826 22.230 -10.557 1.00 66.12 191 GLY A O 1
ATOM 1539 N N . ALA A 1 192 ? -2.552 20.624 -9.016 1.00 69.81 192 ALA A N 1
ATOM 1540 C CA . ALA A 1 192 ? -3.336 21.310 -7.993 1.00 69.81 192 ALA A CA 1
ATOM 1541 C C . ALA A 1 192 ? -2.643 22.604 -7.551 1.00 69.81 192 ALA A C 1
ATOM 1543 O O . ALA A 1 192 ? -1.451 22.603 -7.218 1.00 69.81 192 ALA A O 1
ATOM 1544 N N . GLY A 1 193 ? -3.393 23.700 -7.547 1.00 63.84 193 GLY A N 1
ATOM 1545 C CA . GLY A 1 193 ? -2.961 24.995 -7.060 1.00 63.84 193 GLY A CA 1
ATOM 1546 C C . GLY A 1 19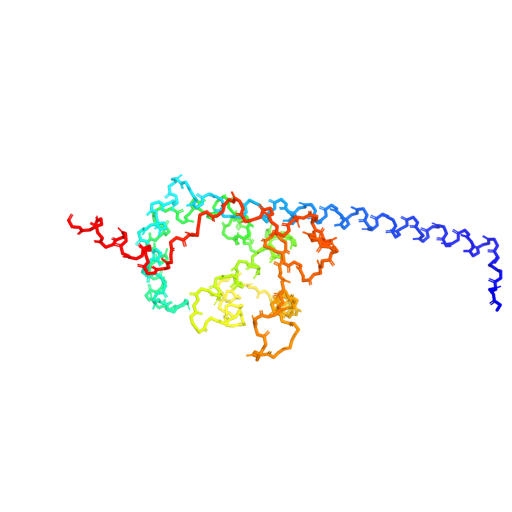3 ? -2.738 24.976 -5.552 1.00 63.84 193 GLY A C 1
ATOM 1547 O O . GLY A 1 193 ? -3.492 24.373 -4.792 1.00 63.84 193 GLY A O 1
ATOM 1548 N N . LYS A 1 194 ? -1.720 25.700 -5.091 1.00 58.81 194 LYS A N 1
ATOM 1549 C CA . LYS A 1 194 ? -1.428 25.948 -3.675 1.00 58.81 194 LYS A CA 1
ATOM 1550 C C . LYS A 1 194 ? -2.642 26.512 -2.932 1.00 58.81 194 LYS A C 1
ATOM 1552 O O . LYS A 1 194 ? -2.814 26.197 -1.764 1.00 58.81 194 LYS A O 1
ATOM 1557 N N . HIS A 1 195 ? -3.472 27.282 -3.637 1.00 55.28 195 HIS A N 1
ATOM 1558 C CA . HIS A 1 195 ? -4.695 27.908 -3.135 1.00 55.28 195 HIS A CA 1
ATOM 1559 C C . HIS A 1 195 ? -5.981 27.140 -3.485 1.00 55.28 195 HIS A C 1
ATOM 1561 O O . HIS A 1 195 ? -7.046 27.519 -3.006 1.00 55.28 195 HIS A O 1
ATOM 1567 N N . ASP A 1 196 ? -5.911 26.050 -4.261 1.00 51.12 196 ASP A N 1
ATOM 1568 C CA . ASP A 1 196 ? -7.101 25.237 -4.581 1.00 51.12 196 ASP A CA 1
ATOM 1569 C C . ASP A 1 196 ? -7.653 24.529 -3.329 1.00 51.12 196 ASP A C 1
ATOM 1571 O O . ASP A 1 196 ? -8.815 24.133 -3.293 1.00 51.12 196 ASP A O 1
ATOM 1575 N N . PHE A 1 197 ? -6.835 24.430 -2.274 1.00 49.00 197 PHE A N 1
ATOM 1576 C CA . PHE A 1 197 ? -7.223 23.939 -0.950 1.00 49.00 197 PHE A CA 1
ATOM 1577 C C . PHE A 1 197 ? -7.448 25.049 0.087 1.00 49.00 197 PHE A C 1
ATOM 1579 O O . PHE A 1 197 ? -7.978 24.758 1.155 1.00 49.00 197 PHE A O 1
ATOM 1586 N N . ASP A 1 198 ? -7.125 26.310 -0.227 1.00 41.97 198 ASP A N 1
ATOM 1587 C CA . ASP A 1 198 ? -7.376 27.449 0.674 1.00 41.97 198 ASP A CA 1
ATOM 1588 C C . ASP A 1 198 ? -8.853 27.892 0.652 1.00 41.97 198 ASP A C 1
ATOM 1590 O O . ASP A 1 198 ? -9.272 28.688 1.488 1.00 41.97 198 ASP A O 1
ATOM 1594 N N . ALA A 1 199 ? -9.661 27.380 -0.288 1.00 40.81 199 ALA A N 1
ATOM 1595 C CA . ALA A 1 199 ? -11.048 27.805 -0.492 1.00 40.81 199 ALA A CA 1
ATOM 1596 C C . ALA A 1 199 ? -12.129 26.770 -0.115 1.00 40.81 199 ALA A C 1
ATOM 1598 O O . ALA A 1 199 ? -13.311 27.069 -0.273 1.00 40.81 199 ALA A O 1
ATOM 1599 N N . VAL A 1 200 ? -11.782 25.572 0.382 1.00 39.66 200 VAL A N 1
ATOM 1600 C CA . VAL A 1 200 ? -12.790 24.553 0.784 1.00 39.66 200 VAL A CA 1
ATOM 1601 C C . VAL A 1 200 ? -12.444 23.846 2.096 1.00 39.66 200 VAL A C 1
ATOM 1603 O O . VAL A 1 200 ? -12.942 22.766 2.394 1.00 39.66 200 VAL A O 1
ATOM 1606 N N . LEU A 1 201 ? -11.615 24.460 2.927 1.00 36.41 201 LEU A N 1
ATOM 1607 C CA . LEU A 1 201 ? -11.525 24.076 4.324 1.00 36.41 201 LEU A CA 1
ATOM 1608 C C . LEU A 1 201 ? -11.788 25.343 5.127 1.00 36.41 201 LEU A C 1
ATOM 1610 O O . LEU A 1 201 ? -10.867 26.102 5.421 1.00 36.41 201 LEU A O 1
ATOM 1614 N N . GLU A 1 202 ? -13.048 25.557 5.529 1.00 35.69 202 GLU A N 1
ATOM 1615 C CA . GLU A 1 202 ? -13.204 26.080 6.888 1.00 35.69 202 GLU A CA 1
ATOM 1616 C C . GLU A 1 202 ? -12.286 25.208 7.751 1.00 35.69 202 GLU A C 1
ATOM 1618 O O . GLU A 1 202 ? -12.326 23.981 7.574 1.00 35.69 202 GLU A O 1
ATOM 1623 N N . PRO A 1 203 ? -11.373 25.794 8.547 1.00 41.34 203 PRO A N 1
ATOM 1624 C CA . PRO A 1 203 ? -10.454 25.002 9.343 1.00 41.34 203 PRO A CA 1
ATOM 1625 C C . PRO A 1 203 ? -11.300 23.966 10.065 1.00 41.34 203 PRO A C 1
ATOM 1627 O O . PRO A 1 203 ? -12.212 24.338 10.806 1.00 41.34 203 PRO A O 1
ATOM 1630 N N . LEU A 1 204 ? -11.068 22.681 9.757 1.00 40.56 204 LEU A N 1
ATOM 1631 C CA . LEU A 1 204 ? -11.745 21.613 10.472 1.00 40.56 204 LEU A CA 1
ATOM 1632 C C . LEU A 1 204 ? -11.524 21.933 11.947 1.00 40.56 204 LEU A C 1
ATOM 1634 O O . LEU A 1 204 ? -10.361 22.165 12.308 1.00 40.56 204 LEU A O 1
ATOM 1638 N N . PRO A 1 205 ? -12.598 22.024 12.753 1.00 43.31 205 PRO A N 1
ATOM 1639 C CA . PRO A 1 205 ? -12.457 22.321 14.159 1.00 43.31 205 PRO A CA 1
ATOM 1640 C C . PRO A 1 205 ? -11.340 21.448 14.716 1.00 43.31 205 PRO A C 1
ATOM 1642 O O . PRO A 1 205 ? -11.238 20.258 14.391 1.00 43.31 205 PRO A O 1
ATOM 1645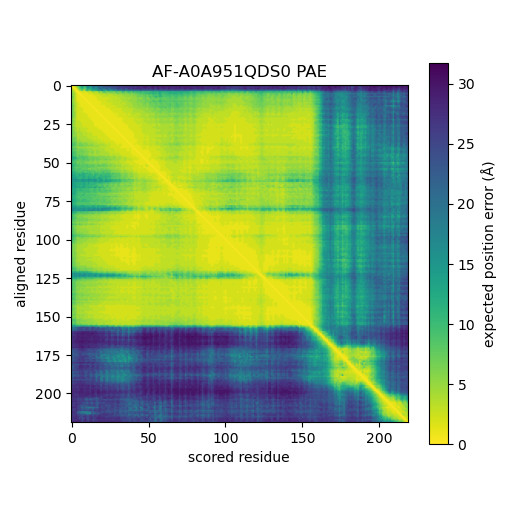 N N . SER A 1 206 ? -10.437 22.069 15.464 1.00 44.69 206 SER A N 1
ATOM 1646 C CA . SER A 1 206 ? -9.339 21.372 16.118 1.00 44.69 206 SER A CA 1
ATOM 1647 C C . SER A 1 206 ? -9.873 20.141 16.853 1.00 44.69 206 SER A C 1
ATOM 1649 O O . SER A 1 206 ? -11.040 20.092 17.239 1.00 44.69 206 SER A O 1
ATOM 1651 N N . ILE A 1 207 ? -9.028 19.130 17.072 1.00 42.47 207 ILE A N 1
ATOM 1652 C CA . ILE A 1 207 ? -9.428 17.937 17.840 1.00 42.47 207 ILE A CA 1
ATOM 1653 C C . ILE A 1 207 ? -10.079 18.343 19.176 1.00 42.47 207 ILE A C 1
ATOM 1655 O O . ILE A 1 207 ? -11.040 17.708 19.599 1.00 42.47 207 ILE A O 1
ATOM 1659 N N . ASP A 1 208 ? -9.628 19.445 19.782 1.00 46.19 208 ASP A N 1
ATOM 1660 C CA . ASP A 1 208 ? -10.204 20.017 20.999 1.00 46.19 208 ASP A CA 1
ATOM 1661 C C . ASP A 1 208 ? -11.582 20.673 20.780 1.00 46.19 208 ASP A C 1
ATOM 1663 O O . ASP A 1 208 ? -12.480 20.491 21.604 1.00 46.19 208 ASP A O 1
ATOM 1667 N N . GLU A 1 209 ? -11.793 21.384 19.667 1.00 45.19 209 GLU A N 1
ATOM 1668 C CA . GLU A 1 209 ? -13.103 21.940 19.291 1.00 45.19 209 GLU A CA 1
ATOM 1669 C C . GLU A 1 209 ? -14.105 20.835 18.918 1.00 45.19 209 GLU A C 1
ATOM 1671 O O . GLU A 1 209 ? -15.242 20.859 19.388 1.00 45.19 209 GLU A O 1
ATOM 1676 N N . MET A 1 210 ? -13.684 19.811 18.166 1.00 47.94 210 MET A N 1
ATOM 1677 C CA . MET A 1 210 ? -14.510 18.633 17.868 1.00 47.94 210 MET A CA 1
ATOM 1678 C C . MET A 1 210 ? -14.848 17.844 19.138 1.00 47.94 210 MET A C 1
ATOM 1680 O O . MET A 1 210 ? -15.999 17.457 19.341 1.00 47.94 210 MET A O 1
ATOM 1684 N N . ALA A 1 211 ? -13.876 17.644 20.034 1.00 45.00 211 ALA A N 1
ATOM 1685 C CA . ALA A 1 211 ? -14.100 16.991 21.323 1.00 45.00 211 ALA A CA 1
ATOM 1686 C C . ALA A 1 211 ? -15.015 17.813 22.249 1.00 45.00 211 ALA A C 1
ATOM 1688 O O . ALA A 1 211 ? -15.718 17.234 23.079 1.00 45.00 211 ALA A O 1
ATOM 1689 N N . GLY A 1 212 ? -15.026 19.144 22.118 1.00 50.94 212 GLY A N 1
ATOM 1690 C CA . GLY A 1 212 ? -15.977 20.037 22.784 1.00 50.94 212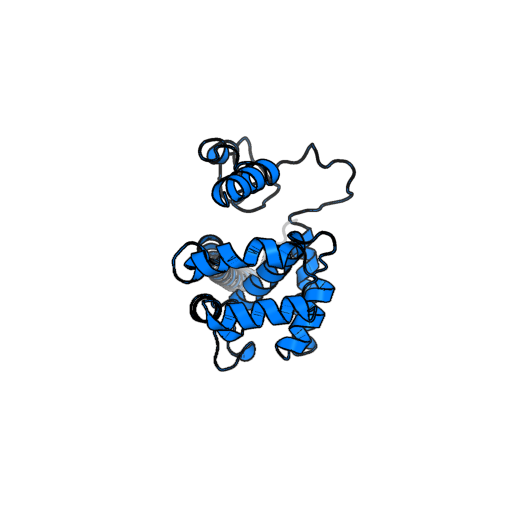 GLY A CA 1
ATOM 1691 C C . GLY A 1 212 ? -17.406 19.834 22.279 1.00 50.94 212 GLY A C 1
ATOM 1692 O O . GLY A 1 212 ? -18.302 19.550 23.074 1.00 50.94 212 GLY A O 1
ATOM 1693 N N . ILE A 1 213 ? -17.598 19.855 20.958 1.00 50.06 213 ILE A N 1
ATOM 1694 C CA . ILE A 1 213 ? -18.900 19.641 20.300 1.00 50.06 213 ILE A CA 1
ATOM 1695 C C . ILE A 1 213 ? -19.487 18.256 20.642 1.00 50.06 213 ILE A C 1
ATOM 1697 O O . ILE A 1 213 ? -20.688 18.116 20.881 1.00 50.06 213 ILE A O 1
ATOM 1701 N N . LEU A 1 214 ? -18.648 17.220 20.728 1.00 39.84 214 LEU A N 1
ATOM 1702 C CA . LEU A 1 214 ? -19.069 15.864 21.107 1.00 39.84 214 LEU A CA 1
ATOM 1703 C C . LEU A 1 214 ? -19.403 15.715 22.603 1.00 39.84 214 LEU A C 1
ATOM 1705 O O . LEU A 1 214 ? -20.149 14.807 22.977 1.00 39.84 214 LEU A O 1
ATOM 1709 N N . LYS A 1 215 ? -18.869 16.584 23.471 1.00 50.94 215 LYS A N 1
ATOM 1710 C CA . LYS A 1 215 ? -19.210 16.624 24.905 1.00 50.94 215 LYS A CA 1
ATOM 1711 C C . LYS A 1 215 ? -20.502 17.394 25.168 1.00 50.94 215 LYS A C 1
ATOM 1713 O O . LYS A 1 215 ? -21.266 16.980 26.034 1.00 50.94 215 LYS A O 1
ATOM 1718 N N . GLU A 1 216 ? -20.765 18.463 24.419 1.00 50.53 216 GLU A N 1
ATOM 1719 C CA . GLU A 1 216 ? -21.992 19.264 24.549 1.00 50.53 216 GLU A CA 1
ATOM 1720 C C . GLU A 1 216 ? -23.251 18.506 24.095 1.00 50.53 216 GLU A C 1
ATOM 1722 O O . GLU A 1 216 ? -24.318 18.700 24.667 1.00 50.53 216 GLU A O 1
ATOM 1727 N N . ASN A 1 217 ? -23.124 17.562 23.155 1.00 43.88 217 ASN A N 1
ATOM 1728 C CA . ASN A 1 217 ? -24.231 16.710 22.695 1.00 43.88 217 ASN A CA 1
ATOM 1729 C C . ASN A 1 217 ? -24.513 15.476 23.583 1.00 43.88 217 ASN A C 1
ATOM 1731 O O . ASN A 1 217 ? -25.365 14.657 23.241 1.00 43.88 217 ASN A O 1
ATOM 1735 N N . LYS A 1 218 ? -23.806 15.315 24.711 1.00 45.94 218 LYS A N 1
ATOM 1736 C CA . LYS A 1 218 ? -24.020 14.227 25.691 1.00 45.94 218 LYS A CA 1
ATOM 1737 C C . LYS A 1 218 ? -24.674 14.707 27.001 1.00 45.94 218 LYS A C 1
ATOM 1739 O O . LYS A 1 218 ? -24.615 13.983 27.997 1.00 45.94 218 LYS A O 1
ATOM 1744 N N . GLY A 1 219 ? -25.255 15.912 26.999 1.00 44.34 219 GLY A N 1
ATOM 1745 C CA . GLY A 1 219 ? -26.063 16.478 28.090 1.00 44.34 219 GLY A CA 1
ATOM 1746 C C . GLY A 1 219 ? -27.540 16.127 27.986 1.00 44.34 219 GLY A C 1
ATOM 1747 O O . GLY A 1 219 ? -28.080 16.207 26.862 1.00 44.34 219 GLY A O 1
#

Radius of gyration: 22.4 Å; Cα contacts (8 Å, |Δi|>4): 139; chains: 1; bounding box: 58×45×68 Å

Nearest PDB structures (foldseek):
  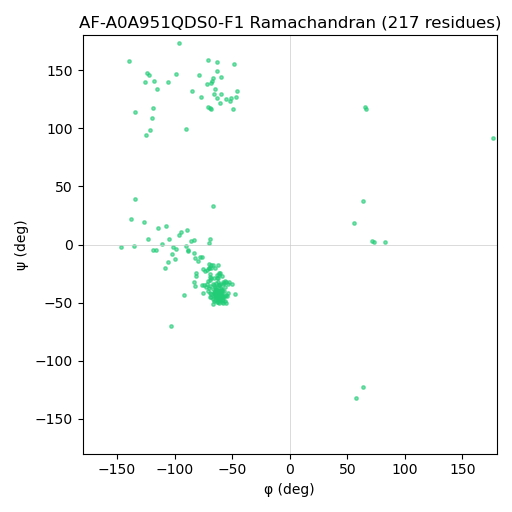4apo-assembly1_A  TM=2.853E-01  e=4.585E+00  Homo sapiens

Solvent-accessible surface area (backbone atoms only — not comparable to full-atom values): 13034 Å² total; per-residue (Å²): 130,86,77,82,71,52,71,69,54,49,52,53,49,50,56,51,48,53,51,51,51,51,52,51,54,52,50,52,52,54,50,50,55,49,52,54,41,72,78,50,63,71,55,66,49,80,35,83,68,27,30,64,47,47,70,72,40,48,74,64,52,63,80,43,57,90,83,36,74,68,39,47,52,52,51,59,53,38,49,75,74,21,48,50,60,50,28,72,74,36,68,45,38,41,79,43,32,95,64,27,63,80,60,54,52,74,67,27,54,52,48,31,53,51,47,52,44,55,58,23,73,72,38,100,80,49,45,55,68,60,49,49,54,53,48,30,66,75,65,65,54,50,73,67,56,53,50,55,54,60,70,46,50,64,64,68,43,53,66,76,50,86,74,74,99,81,64,90,86,78,76,73,59,35,89,90,77,46,47,72,53,69,55,90,62,24,26,71,85,78,60,52,42,74,59,70,62,69,78,79,52,76,77,71,64,48,75,67,53,48,54,45,58,62,53,65,74,72,115

Mean predicted aligned error: 11.81 Å

Sequence (219 aa):
MMTDLTDKQKAVNWETLKHIEMVMQLLATMQNEIARRMFSHDRSKLTSPELEMFEQFTDKLAGLTYGSEEYEACRQEMLKTALGHHYENNRHHPEFFVDGVEGMNLIDLIEMVCDWKAATLRHNDGNIFKSIEYNANRFGLSPQLVKIISNTVPLLHSVYGRKTQKHLNDYWHCLACGAGDMEGNFCCMCGAGKHDFDAVLEPLPSIDEMAGILKENKG

Secondary structure (DSSP, 8-state):
-PPPPPHHHHHHHHHHHHHHHHHHHHHHHHHHHHHHHHHHTTGGGGSTTHHHHHHHHHHHHHTSPTTSHHHHHHHHHHIIIIIHHHHHH-TTSGGGSTTGGGG--HHHHHHHHHHHHHHHTTSTT--HHHHHHHHHHHHT--HHHHHHHHHHHHHHHHTT-SS-TT-TTS----TTT----EETTEETTT--BTTTTTTS-PPP--HHHHHHHHHHTT-

Organism: NCBI:txid904376

InterPro domains:
  IPR043721 Family of unknown function DUF5662 [PF18907] (10-153)

Foldseek 3Di:
DPPDDDPVRVVVVVVVVVVVVVVVVVVVVVVVVLLVCVVVPQPVCVDPPNVVLCVVCVVVLLPDDPPDPSNVVSVVVSCVGCVLVSLCVHQLALSVDPLRPVPDDPSSVVVVLVVLVVVLVSHPRRDSLVSLVVVCVVRVPDPVSSVVSVVCVVVVCVLVDDDDDPPVPPFDADPSPSDRDDDPQADPPPRDGVCNVVPPDPPPQPPVRVVVVVVVVVD

pLDDT: mean 79.19, std 20.01, range [33.12, 98.38]